Protein AF-A0A7G6X181-F1 (afdb_monomer)

pLDDT: mean 84.46, std 14.58, range [43.22, 97.75]

Nearest PDB structures (foldseek):
  4uiq-assembly2_A  TM=3.446E-01  e=2.065E+00  Bordetella pertussis Tohama I
  6m9a-assembly1_C-2  TM=2.602E-01  e=1.629E+00  Bordetella pertussis
  8vy9-assembly1_R  TM=2.750E-01  e=4.011E+00  Homo sapiens
  8rql-assembly1_R  TM=2.820E-01  e=5.861E+00  Homo sapiens
  9iix-assembly1_R  TM=2.688E-01  e=5.861E+00  Homo sapiens

Structure (mmCIF, N/CA/C/O backbone):
data_AF-A0A7G6X181-F1
#
_entry.id   AF-A0A7G6X181-F1
#
loop_
_atom_site.group_PDB
_atom_site.id
_atom_site.type_symbol
_atom_site.label_atom_id
_atom_site.label_alt_id
_atom_site.label_comp_id
_atom_site.label_asym_id
_atom_site.label_entity_id
_atom_site.label_seq_id
_atom_site.pdbx_PDB_ins_code
_atom_site.Cartn_x
_atom_site.Cartn_y
_atom_site.Cartn_z
_atom_site.occupancy
_atom_site.B_iso_or_equiv
_atom_site.auth_seq_id
_atom_site.auth_comp_id
_atom_site.auth_asym_id
_atom_site.auth_atom_id
_atom_site.pdbx_PDB_model_num
ATOM 1 N N . MET A 1 1 ? -16.432 -13.861 50.201 1.00 43.22 1 MET A N 1
ATOM 2 C CA . MET A 1 1 ? -15.346 -13.046 49.614 1.00 43.22 1 MET A CA 1
ATOM 3 C C . MET A 1 1 ? -14.545 -13.931 48.674 1.00 43.22 1 MET A C 1
ATOM 5 O O . MET A 1 1 ? -13.616 -14.599 49.102 1.00 43.22 1 MET A O 1
ATOM 9 N N . THR A 1 2 ? -14.963 -14.018 47.416 1.00 48.41 2 THR A N 1
ATOM 10 C CA . THR A 1 2 ? -14.253 -14.748 46.359 1.00 48.41 2 THR A CA 1
ATOM 11 C C . THR A 1 2 ? -13.534 -13.719 45.500 1.00 48.41 2 THR A C 1
ATOM 13 O O . THR A 1 2 ? -14.166 -12.879 44.867 1.00 48.41 2 THR A O 1
ATOM 16 N N . HIS A 1 3 ? -12.205 -13.734 45.555 1.00 45.19 3 HIS A N 1
ATOM 17 C CA . HIS A 1 3 ? -11.358 -12.937 44.681 1.00 45.19 3 HIS A CA 1
ATOM 18 C C . HIS A 1 3 ? -11.446 -13.510 43.264 1.00 45.19 3 HIS A C 1
ATOM 20 O O . HIS A 1 3 ? -10.798 -14.511 42.959 1.00 45.19 3 HIS A O 1
ATOM 26 N N . ASP A 1 4 ? -12.241 -12.877 42.403 1.00 52.53 4 ASP A N 1
ATOM 27 C CA . ASP A 1 4 ? -12.171 -13.116 40.965 1.00 52.53 4 ASP A CA 1
ATOM 28 C C . ASP A 1 4 ? -10.786 -12.682 40.475 1.00 52.53 4 ASP A C 1
ATOM 30 O O . ASP A 1 4 ? -10.469 -11.496 40.357 1.00 52.53 4 ASP A O 1
ATOM 34 N N . PHE A 1 5 ? -9.933 -13.671 40.218 1.00 50.44 5 PHE A N 1
ATOM 35 C CA . PHE A 1 5 ? -8.663 -13.489 39.534 1.00 50.44 5 PHE A CA 1
ATOM 36 C C . PHE A 1 5 ? -8.949 -13.011 38.104 1.00 50.44 5 PHE A C 1
ATOM 38 O O . PHE A 1 5 ? -9.156 -13.797 37.178 1.00 50.44 5 PHE A O 1
ATOM 45 N N . VAL A 1 6 ? -8.948 -11.691 37.915 1.00 60.09 6 VAL A N 1
ATOM 46 C CA . VAL A 1 6 ? -8.838 -11.057 36.600 1.00 60.09 6 VAL A CA 1
ATOM 47 C C . VAL A 1 6 ? -7.445 -11.386 36.066 1.00 60.09 6 VAL A C 1
ATOM 49 O O . VAL A 1 6 ? -6.474 -10.672 36.308 1.00 60.09 6 VAL A O 1
ATOM 52 N N . GLY A 1 7 ? -7.327 -12.522 35.377 1.00 48.34 7 GLY A N 1
ATOM 53 C CA . GLY A 1 7 ? -6.105 -12.897 34.678 1.00 48.34 7 GLY A CA 1
ATOM 54 C C . GLY A 1 7 ? -5.685 -11.778 33.712 1.00 48.34 7 GLY A C 1
ATOM 55 O O . GLY A 1 7 ? -6.544 -11.196 33.039 1.00 48.34 7 GLY A O 1
ATOM 56 N N . PRO A 1 8 ? -4.388 -11.437 33.632 1.00 49.56 8 PRO A N 1
ATOM 57 C CA . PRO A 1 8 ? -3.936 -10.306 32.838 1.00 49.56 8 PRO A CA 1
ATOM 58 C C . PRO A 1 8 ? -4.249 -10.504 31.341 1.00 49.56 8 PRO A C 1
ATOM 60 O O . PRO A 1 8 ? -4.328 -11.640 30.865 1.00 49.56 8 PRO A O 1
ATOM 63 N N . PRO A 1 9 ? -4.384 -9.413 30.563 1.00 54.44 9 PRO A N 1
ATOM 64 C CA . PRO A 1 9 ? -4.719 -9.411 29.133 1.00 54.44 9 PRO A CA 1
ATOM 65 C C . PRO A 1 9 ? -3.567 -9.924 28.234 1.00 54.44 9 PRO A C 1
ATOM 67 O O . PRO A 1 9 ? -3.195 -9.299 27.240 1.00 54.44 9 PRO A O 1
ATOM 70 N N . SER A 1 10 ? -2.981 -11.076 28.557 1.00 54.59 10 SER A N 1
ATOM 71 C CA . SER A 1 10 ? -1.776 -11.634 27.927 1.00 54.59 10 SER A CA 1
ATOM 72 C C . SER A 1 10 ? -1.969 -12.028 26.458 1.00 54.59 10 SER A C 1
ATOM 74 O O . SER A 1 10 ? -1.028 -11.959 25.666 1.00 54.59 10 SER A O 1
ATOM 76 N N . ARG A 1 11 ? -3.198 -12.359 26.036 1.00 54.41 11 ARG A N 1
ATOM 77 C CA . ARG A 1 11 ? -3.491 -12.719 24.633 1.00 54.41 11 ARG A CA 1
ATOM 78 C C . ARG A 1 11 ? -3.396 -11.532 23.667 1.00 54.41 11 ARG A C 1
ATOM 80 O O . ARG A 1 11 ? -3.071 -11.725 22.498 1.00 54.41 11 ARG A O 1
ATOM 87 N N . LEU A 1 12 ? -3.639 -10.306 24.133 1.00 54.28 12 LEU A N 1
ATOM 88 C CA . LEU A 1 12 ? -3.613 -9.119 23.269 1.00 54.28 12 LEU A CA 1
ATOM 89 C C . LEU A 1 12 ? -2.181 -8.668 22.948 1.00 54.28 12 LEU A C 1
ATOM 91 O O . LEU A 1 12 ? -1.910 -8.264 21.819 1.00 54.28 12 LEU A O 1
ATOM 95 N N . VAL A 1 13 ? -1.250 -8.806 23.898 1.00 53.25 13 VAL A N 1
ATOM 96 C CA . VAL A 1 13 ? 0.158 -8.402 23.725 1.00 53.25 13 VAL A CA 1
ATOM 97 C C . VAL A 1 13 ? 0.895 -9.332 22.757 1.00 53.25 13 VAL A C 1
ATOM 99 O O . VAL A 1 13 ? 1.638 -8.856 21.907 1.00 53.25 13 VAL A O 1
ATOM 102 N N . ALA A 1 14 ? 0.612 -10.639 22.785 1.00 60.22 14 ALA A N 1
ATOM 103 C CA . ALA A 1 14 ? 1.207 -11.606 21.854 1.00 60.22 14 ALA A CA 1
ATOM 104 C C . ALA A 1 14 ? 0.744 -11.437 20.389 1.00 60.22 14 ALA A C 1
ATOM 106 O O . ALA A 1 14 ? 1.349 -11.995 19.472 1.00 60.22 14 ALA A O 1
ATOM 107 N N . THR A 1 15 ? -0.327 -10.671 20.148 1.00 77.44 15 THR A N 1
ATOM 108 C CA . THR A 1 15 ? -0.919 -10.517 18.811 1.00 77.44 15 THR A CA 1
ATOM 109 C C . THR A 1 15 ? -0.222 -9.428 17.987 1.00 77.44 15 THR A C 1
ATOM 111 O O . THR A 1 15 ? -0.146 -9.549 16.766 1.00 77.44 15 THR A O 1
ATOM 114 N N . ILE A 1 16 ? 0.337 -8.393 18.628 1.00 85.00 16 ILE A N 1
ATOM 115 C CA . ILE A 1 16 ? 0.984 -7.272 17.923 1.00 85.00 16 ILE A CA 1
ATOM 116 C C . ILE A 1 16 ? 2.299 -7.697 17.251 1.00 85.00 16 ILE A C 1
ATOM 118 O O . ILE A 1 16 ? 2.430 -7.423 16.061 1.00 85.00 16 ILE A O 1
ATOM 122 N N . PRO A 1 17 ? 3.239 -8.402 17.919 1.00 90.69 17 PRO A N 1
ATOM 123 C CA . PRO A 1 17 ? 4.477 -8.844 17.278 1.00 90.69 17 PRO A CA 1
ATOM 124 C C . PRO A 1 17 ? 4.207 -9.768 16.094 1.00 90.69 17 PRO A C 1
ATOM 126 O O . PRO A 1 17 ? 4.780 -9.581 15.030 1.00 90.69 17 PRO A O 1
ATOM 129 N N . ARG A 1 18 ? 3.261 -10.708 16.238 1.00 89.56 18 ARG A N 1
ATOM 130 C CA . ARG A 1 18 ? 2.863 -11.604 15.142 1.00 89.56 18 ARG A CA 1
ATOM 131 C C . ARG A 1 18 ? 2.294 -10.829 13.957 1.00 89.56 18 ARG A C 1
ATOM 133 O O . ARG A 1 18 ? 2.719 -11.053 12.831 1.00 89.56 18 ARG A O 1
ATOM 140 N N . ALA A 1 19 ? 1.379 -9.893 14.210 1.00 91.25 19 ALA A N 1
ATOM 141 C CA . ALA A 1 19 ? 0.816 -9.044 13.166 1.00 91.25 19 ALA A CA 1
ATOM 142 C C . ALA A 1 19 ? 1.879 -8.169 12.484 1.00 91.25 19 ALA A C 1
ATOM 144 O O . ALA A 1 19 ? 1.868 -8.034 11.264 1.00 91.25 19 ALA A O 1
ATOM 145 N N . ALA A 1 20 ? 2.809 -7.612 13.260 1.00 93.31 20 ALA A N 1
ATOM 146 C CA . ALA A 1 20 ? 3.930 -6.826 12.767 1.00 93.31 20 ALA A CA 1
ATOM 147 C C . ALA A 1 20 ? 4.856 -7.670 11.873 1.00 93.31 20 ALA A C 1
ATOM 149 O O . ALA A 1 20 ? 5.161 -7.251 10.760 1.00 93.31 20 ALA A O 1
ATOM 150 N N . SER A 1 21 ? 5.224 -8.883 12.300 1.00 95.19 21 SER A N 1
ATOM 151 C CA . SER A 1 21 ? 6.020 -9.820 11.499 1.00 95.19 21 SER A CA 1
ATOM 152 C C . SER A 1 21 ? 5.309 -10.221 10.207 1.00 95.19 21 SER A C 1
ATOM 154 O O . SER A 1 21 ? 5.924 -10.196 9.146 1.00 95.19 21 SER A O 1
ATOM 156 N N . SER A 1 22 ? 4.009 -10.534 10.258 1.00 94.06 22 SER A N 1
ATOM 157 C CA . SER A 1 22 ? 3.224 -10.816 9.049 1.00 94.06 22 SER A CA 1
ATOM 158 C C . SER A 1 22 ? 3.177 -9.611 8.111 1.00 94.06 22 SER A C 1
ATOM 160 O O . SER A 1 22 ? 3.367 -9.770 6.910 1.00 94.06 22 SER A O 1
ATOM 162 N N . GLY A 1 23 ? 2.973 -8.405 8.646 1.00 94.06 23 GLY A N 1
ATOM 163 C CA . GLY A 1 23 ? 2.999 -7.170 7.868 1.00 94.06 23 GLY A CA 1
ATOM 164 C C . GLY A 1 23 ? 4.350 -6.933 7.193 1.00 94.06 23 GLY A C 1
ATOM 165 O O . GLY A 1 23 ? 4.392 -6.634 6.004 1.00 94.06 23 GLY A O 1
ATOM 166 N N . LEU A 1 24 ? 5.451 -7.132 7.920 1.00 96.75 24 LEU A N 1
ATOM 167 C CA . LEU A 1 24 ? 6.811 -7.017 7.393 1.00 96.75 24 LEU A CA 1
ATOM 168 C C . LEU A 1 24 ? 7.056 -8.000 6.242 1.00 96.75 24 LEU A C 1
ATOM 170 O O . LEU A 1 24 ? 7.552 -7.595 5.194 1.00 96.75 24 LEU A O 1
ATOM 174 N N . LEU A 1 25 ? 6.660 -9.267 6.406 1.00 97.00 25 LEU A N 1
ATOM 175 C CA . LEU A 1 25 ? 6.785 -10.284 5.357 1.00 97.00 25 LEU A CA 1
ATOM 176 C C . LEU A 1 25 ? 5.949 -9.935 4.123 1.00 97.00 25 LEU A C 1
ATOM 178 O O . LEU A 1 25 ? 6.448 -10.018 3.006 1.00 97.00 25 LEU A O 1
ATOM 182 N N . LEU A 1 26 ? 4.705 -9.489 4.311 1.00 95.75 26 LEU A N 1
ATOM 183 C CA . LEU A 1 26 ? 3.850 -9.052 3.206 1.00 95.75 26 LEU A CA 1
ATOM 184 C C . LEU A 1 26 ? 4.436 -7.835 2.480 1.00 95.75 26 LEU A C 1
ATOM 186 O O . LEU A 1 26 ? 4.393 -7.783 1.253 1.00 95.75 26 LEU A O 1
ATOM 190 N N . GLY A 1 27 ? 5.019 -6.890 3.220 1.00 96.12 27 GLY A N 1
ATOM 191 C CA . GLY A 1 27 ? 5.731 -5.743 2.660 1.00 96.12 27 GLY A CA 1
ATOM 192 C C . GLY A 1 27 ? 6.934 -6.160 1.814 1.00 96.12 27 GLY A C 1
ATOM 193 O O . GLY A 1 27 ? 7.052 -5.719 0.674 1.00 96.12 27 GLY A O 1
ATOM 194 N N . LEU A 1 28 ? 7.769 -7.074 2.325 1.00 97.44 28 LEU A N 1
ATOM 195 C CA . LEU A 1 28 ? 8.888 -7.659 1.576 1.00 97.44 28 LEU A CA 1
ATOM 196 C C . LEU A 1 28 ? 8.409 -8.348 0.294 1.00 97.44 28 LEU A C 1
ATOM 198 O O . LEU A 1 28 ? 8.946 -8.083 -0.781 1.00 97.44 28 LEU A O 1
ATOM 202 N N . CYS A 1 29 ? 7.382 -9.199 0.388 1.00 97.75 29 CYS A N 1
ATOM 203 C CA . CYS A 1 29 ? 6.810 -9.887 -0.768 1.00 97.75 29 CYS A CA 1
ATOM 204 C C . CYS A 1 29 ? 6.287 -8.896 -1.813 1.00 97.75 29 CYS A C 1
ATOM 206 O O . CYS A 1 29 ? 6.539 -9.080 -3.002 1.00 97.75 29 CYS A O 1
ATOM 208 N N . TRP A 1 30 ? 5.602 -7.833 -1.383 1.00 97.38 30 TRP A N 1
ATOM 209 C CA . TRP A 1 30 ? 5.093 -6.801 -2.284 1.00 97.38 30 TRP A CA 1
ATOM 210 C C . TRP A 1 30 ? 6.231 -6.030 -2.964 1.00 97.38 30 TRP A C 1
ATOM 212 O O . TRP A 1 30 ? 6.196 -5.851 -4.178 1.00 97.38 30 TRP A O 1
ATOM 222 N N . GLY A 1 31 ? 7.274 -5.638 -2.226 1.00 96.00 31 GLY A N 1
ATOM 223 C CA . GLY A 1 31 ? 8.444 -4.954 -2.788 1.00 96.00 31 GLY A CA 1
ATOM 224 C C . GLY A 1 31 ? 9.214 -5.800 -3.799 1.00 96.00 31 GLY A C 1
ATOM 225 O O . GLY A 1 31 ? 9.583 -5.309 -4.867 1.00 96.00 31 GLY A O 1
ATOM 226 N N . VAL A 1 32 ? 9.417 -7.087 -3.501 1.00 97.31 32 VAL A N 1
ATOM 227 C CA . VAL A 1 32 ? 10.035 -8.037 -4.438 1.00 97.31 32 VAL A CA 1
ATOM 22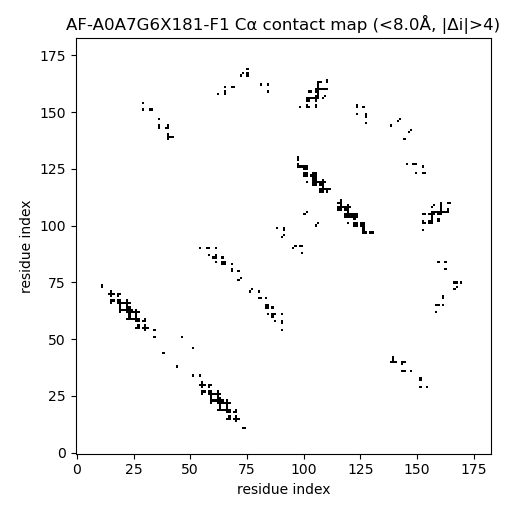8 C C . VAL A 1 32 ? 9.160 -8.212 -5.678 1.00 97.31 32 VAL A C 1
ATOM 230 O O . VAL A 1 32 ? 9.673 -8.129 -6.792 1.00 97.31 32 VAL A O 1
ATOM 233 N N . ALA A 1 33 ? 7.845 -8.383 -5.513 1.00 97.12 33 ALA A N 1
ATOM 234 C CA . ALA A 1 33 ? 6.913 -8.491 -6.633 1.00 97.12 33 ALA A CA 1
ATOM 235 C C . ALA A 1 33 ? 6.922 -7.229 -7.508 1.00 97.12 33 ALA A C 1
ATOM 237 O O . ALA A 1 33 ? 6.995 -7.338 -8.730 1.00 97.12 33 ALA A O 1
ATOM 238 N N . ALA A 1 34 ? 6.936 -6.040 -6.900 1.00 94.69 34 ALA A N 1
ATOM 239 C CA . ALA A 1 34 ? 7.061 -4.774 -7.613 1.00 94.69 34 ALA A CA 1
ATOM 240 C C . ALA A 1 34 ? 8.373 -4.705 -8.404 1.00 94.69 34 ALA A C 1
ATOM 242 O O . ALA A 1 34 ? 8.381 -4.288 -9.562 1.00 94.69 34 ALA A O 1
ATOM 243 N N . ARG A 1 35 ? 9.481 -5.179 -7.821 1.00 94.69 35 ARG A N 1
ATOM 244 C CA . ARG A 1 35 ? 10.775 -5.202 -8.504 1.00 94.69 35 ARG A CA 1
ATOM 245 C C . ARG A 1 35 ? 10.801 -6.161 -9.690 1.00 94.69 35 ARG A C 1
ATOM 247 O O . ARG A 1 35 ? 11.303 -5.799 -10.753 1.00 94.69 35 ARG A O 1
ATOM 254 N N . VAL A 1 36 ? 10.254 -7.360 -9.509 1.00 94.50 36 VAL A N 1
ATOM 255 C CA . VAL A 1 36 ? 10.114 -8.357 -10.576 1.00 94.50 36 VAL A CA 1
ATOM 256 C C . VAL A 1 36 ? 9.229 -7.807 -11.689 1.00 94.50 36 VAL A C 1
ATOM 258 O O . VAL A 1 36 ? 9.613 -7.870 -12.852 1.00 94.50 36 VAL A O 1
ATOM 261 N N . TRP A 1 37 ? 8.101 -7.188 -11.346 1.00 93.94 37 TRP A N 1
ATOM 262 C CA . TRP A 1 37 ? 7.215 -6.548 -12.313 1.00 93.94 37 TRP A CA 1
ATOM 263 C C . TRP A 1 37 ? 7.936 -5.468 -13.128 1.00 93.94 37 TRP A C 1
ATOM 265 O O . TRP A 1 37 ? 7.914 -5.533 -14.353 1.00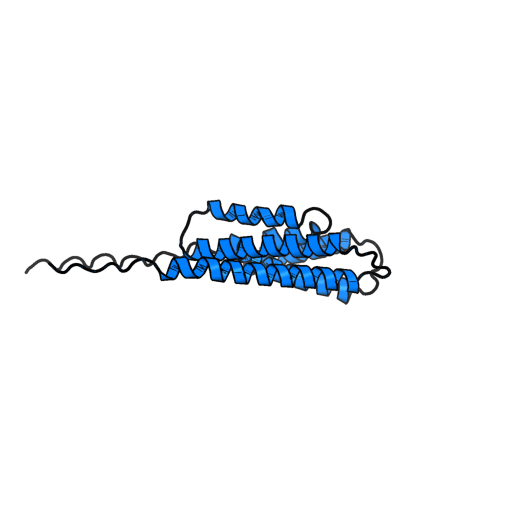 93.94 37 TRP A O 1
ATOM 275 N N . MET A 1 38 ? 8.677 -4.559 -12.484 1.00 92.00 38 MET A N 1
ATOM 276 C CA . MET A 1 38 ? 9.480 -3.545 -13.184 1.00 92.00 38 MET A CA 1
ATOM 277 C C . MET A 1 38 ? 10.507 -4.162 -14.147 1.00 92.00 38 MET A C 1
ATOM 279 O O . MET A 1 38 ? 10.757 -3.613 -15.216 1.00 92.00 38 MET A O 1
ATOM 283 N N . ARG A 1 39 ? 11.103 -5.311 -13.793 1.00 90.56 39 ARG A N 1
ATOM 284 C CA . ARG A 1 39 ? 12.039 -6.042 -14.669 1.00 90.56 39 ARG A CA 1
ATOM 285 C C . ARG A 1 39 ? 11.335 -6.670 -15.865 1.00 90.56 39 ARG A C 1
ATOM 287 O O . ARG A 1 39 ? 11.920 -6.690 -16.939 1.00 90.56 39 ARG A O 1
ATOM 294 N N . LEU A 1 40 ? 10.110 -7.160 -15.687 1.00 90.31 40 LEU A N 1
ATOM 295 C CA . LEU A 1 40 ? 9.325 -7.794 -16.748 1.00 90.31 40 LEU A CA 1
ATOM 296 C C . LEU A 1 40 ? 8.795 -6.804 -17.790 1.00 90.31 40 LEU A C 1
ATOM 298 O O . LEU A 1 40 ? 8.551 -7.210 -18.923 1.00 90.31 40 LEU A O 1
ATOM 302 N N . ILE A 1 41 ? 8.597 -5.540 -17.412 1.00 88.62 41 ILE A N 1
ATOM 303 C CA . ILE A 1 41 ? 8.051 -4.497 -18.297 1.00 88.62 41 ILE A CA 1
ATOM 304 C C . ILE A 1 41 ? 9.127 -3.598 -18.921 1.00 88.62 41 ILE A C 1
ATOM 306 O O . ILE A 1 41 ? 8.794 -2.709 -19.697 1.00 88.62 41 ILE A O 1
ATOM 310 N N . SER A 1 42 ? 10.403 -3.792 -18.576 1.00 85.75 42 SER A N 1
ATOM 311 C CA . SER A 1 42 ? 11.515 -2.962 -19.050 1.00 85.75 42 SER A CA 1
ATOM 312 C C . SER A 1 42 ? 12.313 -3.691 -20.133 1.00 85.75 42 SER A C 1
ATOM 314 O O . SER A 1 42 ? 12.740 -4.827 -19.937 1.00 85.75 42 SER A O 1
ATOM 316 N N . SER A 1 43 ? 12.527 -3.030 -21.272 1.00 81.25 43 SER A N 1
ATOM 317 C CA . SER A 1 43 ? 13.322 -3.538 -22.401 1.00 81.25 43 SER A CA 1
ATOM 318 C C . SER A 1 43 ? 14.831 -3.515 -22.123 1.00 81.25 43 SER A C 1
ATOM 320 O O . SER A 1 43 ? 15.547 -4.424 -22.536 1.00 81.25 43 SER A O 1
ATOM 322 N N . SER A 1 44 ? 15.312 -2.520 -21.375 1.00 79.50 44 SER A N 1
ATOM 323 C CA . SER A 1 44 ? 16.719 -2.350 -20.982 1.00 79.50 44 SER A CA 1
ATOM 324 C C . SER A 1 44 ? 16.818 -1.961 -19.499 1.00 79.50 44 SER A C 1
ATOM 326 O O . SER A 1 44 ? 16.902 -0.777 -19.165 1.00 79.50 44 SER A O 1
ATOM 328 N N . PRO A 1 45 ? 16.765 -2.926 -18.563 1.00 77.19 45 PRO A N 1
ATOM 329 C CA . PRO A 1 45 ? 16.576 -2.590 -17.160 1.00 77.19 45 PRO A CA 1
ATOM 330 C C . PRO A 1 45 ? 17.917 -2.285 -16.487 1.00 77.19 45 PRO A C 1
ATOM 332 O O . PRO A 1 45 ? 18.632 -3.195 -16.052 1.00 77.19 45 PRO A O 1
ATOM 335 N N . GLU A 1 46 ? 18.230 -0.996 -16.362 1.00 82.19 46 GLU A N 1
ATOM 336 C CA . GLU A 1 46 ? 19.373 -0.472 -15.605 1.00 82.19 46 GLU A CA 1
ATOM 337 C C . GLU A 1 46 ? 19.016 -0.319 -14.125 1.00 82.19 46 GLU A C 1
ATOM 339 O O . GLU A 1 46 ? 18.672 0.740 -13.600 1.00 82.19 46 GLU A O 1
ATOM 344 N N . PHE A 1 47 ? 19.027 -1.447 -13.433 1.00 86.44 47 PHE A N 1
ATOM 345 C CA . PHE A 1 47 ? 18.574 -1.546 -12.058 1.00 86.44 47 PHE A CA 1
ATOM 346 C C . PHE A 1 47 ? 19.741 -1.665 -11.090 1.00 86.44 47 PHE A C 1
ATOM 348 O O . PHE A 1 47 ? 20.453 -2.663 -11.082 1.00 86.44 47 PHE A O 1
ATOM 355 N N . SER A 1 48 ? 19.890 -0.676 -10.209 1.00 92.69 48 SER A N 1
ATOM 356 C CA . SER A 1 48 ? 20.879 -0.740 -9.135 1.00 92.69 48 SER A CA 1
ATOM 357 C C . SER A 1 48 ? 20.430 -1.661 -7.991 1.00 92.69 48 SER A C 1
ATOM 359 O O . SER A 1 48 ? 19.238 -1.789 -7.668 1.00 92.69 48 SER A O 1
ATOM 361 N N . TRP A 1 49 ? 21.406 -2.289 -7.332 1.00 93.50 49 TRP A N 1
ATOM 362 C CA . TRP A 1 49 ? 21.185 -3.036 -6.091 1.00 93.50 49 TRP A CA 1
ATOM 363 C C . TRP A 1 49 ? 20.744 -2.122 -4.947 1.00 93.50 49 TRP A C 1
ATOM 365 O O . TRP A 1 49 ? 19.855 -2.495 -4.185 1.00 93.50 49 TRP A O 1
ATOM 375 N N . SER A 1 50 ? 21.285 -0.901 -4.875 1.00 93.62 50 SER A N 1
ATOM 376 C CA . SER A 1 50 ? 20.878 0.106 -3.889 1.00 93.62 50 SER A CA 1
ATOM 377 C C . SER A 1 50 ? 19.408 0.503 -4.049 1.00 93.62 50 SER A C 1
ATOM 379 O O . SER A 1 50 ? 18.668 0.498 -3.068 1.00 93.62 50 SER A O 1
ATOM 381 N N . GLY A 1 51 ? 18.945 0.750 -5.280 1.00 89.50 51 GLY A N 1
ATOM 382 C CA . GLY A 1 51 ? 17.538 1.047 -5.560 1.00 89.50 51 GLY A CA 1
ATOM 383 C C . GLY A 1 51 ? 16.617 -0.134 -5.243 1.00 89.50 51 GLY A C 1
ATOM 384 O O . GLY A 1 51 ? 15.535 0.045 -4.691 1.00 89.50 51 GLY A O 1
ATOM 385 N N . THR A 1 52 ? 17.073 -1.359 -5.515 1.00 94.12 52 THR A N 1
ATOM 386 C CA . THR A 1 52 ? 16.337 -2.579 -5.148 1.00 94.12 52 THR A CA 1
ATOM 387 C C . THR A 1 52 ? 16.198 -2.718 -3.633 1.00 94.12 52 THR A C 1
ATOM 389 O O . THR A 1 52 ? 15.090 -2.915 -3.136 1.00 94.12 52 THR A O 1
ATOM 392 N N . GLY A 1 53 ? 17.304 -2.569 -2.897 1.00 95.06 53 GLY A N 1
ATOM 393 C CA . GLY A 1 53 ? 17.309 -2.603 -1.437 1.00 95.06 53 GLY A CA 1
ATOM 394 C C . GLY A 1 53 ? 16.424 -1.513 -0.834 1.00 95.06 53 GLY A C 1
ATOM 395 O O . GLY A 1 53 ? 15.687 -1.787 0.109 1.00 95.06 53 GLY A O 1
ATOM 396 N N . PHE A 1 54 ? 16.420 -0.315 -1.426 1.00 93.25 54 PHE A N 1
ATOM 397 C CA . PHE A 1 54 ? 15.540 0.774 -1.012 1.00 93.25 54 PHE A CA 1
ATOM 398 C C . PHE A 1 54 ? 14.057 0.421 -1.183 1.00 93.25 54 PHE A C 1
ATOM 400 O O . PHE A 1 54 ? 13.306 0.530 -0.220 1.00 93.25 54 PHE A O 1
ATOM 407 N N . ILE A 1 55 ? 13.629 -0.058 -2.360 1.00 92.75 55 ILE A N 1
ATOM 408 C CA . ILE A 1 55 ? 12.224 -0.437 -2.610 1.00 92.75 55 ILE A CA 1
ATOM 409 C C . ILE A 1 55 ? 11.783 -1.545 -1.649 1.00 92.75 55 ILE A C 1
ATOM 411 O O . ILE A 1 55 ? 10.745 -1.432 -0.994 1.00 92.75 55 ILE A O 1
ATOM 415 N N . VAL A 1 56 ? 12.573 -2.615 -1.539 1.00 96.56 56 VAL A N 1
ATOM 416 C CA . VAL A 1 56 ? 12.247 -3.765 -0.684 1.00 96.56 56 VAL A CA 1
ATOM 417 C C . VAL A 1 56 ? 12.235 -3.359 0.793 1.00 96.56 56 VAL A C 1
ATOM 419 O O . VAL A 1 56 ? 11.315 -3.722 1.522 1.00 96.56 56 VAL A O 1
ATOM 422 N N . GLY A 1 57 ? 13.198 -2.549 1.236 1.00 96.19 57 GLY A N 1
ATOM 423 C CA . GLY A 1 57 ? 13.253 -2.038 2.605 1.00 96.19 57 GLY A CA 1
ATOM 424 C C . GLY A 1 57 ? 12.092 -1.097 2.937 1.00 96.19 57 GLY A C 1
ATOM 425 O O . GLY A 1 57 ? 11.423 -1.273 3.954 1.00 96.19 57 GLY A O 1
ATOM 426 N N . ALA A 1 58 ? 11.798 -0.130 2.065 1.00 95.12 58 ALA A N 1
ATOM 427 C CA . ALA A 1 58 ? 10.715 0.832 2.258 1.00 95.12 58 ALA A CA 1
ATOM 428 C C . ALA A 1 58 ? 9.346 0.136 2.320 1.00 95.12 58 ALA A C 1
ATOM 430 O O . ALA A 1 58 ? 8.541 0.404 3.212 1.00 95.12 58 ALA A O 1
ATOM 431 N N . THR A 1 59 ? 9.099 -0.816 1.422 1.00 96.12 59 THR A N 1
ATOM 432 C CA . THR A 1 59 ? 7.851 -1.595 1.400 1.00 96.12 59 THR A CA 1
ATOM 433 C C . THR A 1 59 ? 7.744 -2.555 2.583 1.00 96.12 59 THR A C 1
ATOM 435 O O . THR A 1 59 ? 6.652 -2.705 3.128 1.00 96.12 59 THR A O 1
ATOM 438 N N . ALA A 1 60 ? 8.853 -3.124 3.069 1.00 97.00 60 ALA A N 1
ATOM 439 C CA . ALA A 1 60 ? 8.884 -3.879 4.324 1.00 97.00 60 ALA A CA 1
ATOM 440 C C . ALA A 1 60 ? 8.491 -3.013 5.529 1.00 97.00 60 ALA A C 1
ATOM 442 O O . ALA A 1 60 ? 7.678 -3.439 6.349 1.00 97.00 60 ALA A O 1
ATOM 443 N N . ILE A 1 61 ? 9.009 -1.783 5.614 1.00 96.38 61 ILE A N 1
ATOM 444 C CA . ILE A 1 61 ? 8.646 -0.814 6.660 1.00 96.38 61 ILE A CA 1
ATOM 445 C C . ILE A 1 61 ? 7.165 -0.420 6.541 1.00 96.38 61 ILE A C 1
ATOM 447 O O . ILE A 1 61 ? 6.450 -0.389 7.543 1.00 96.38 61 ILE A O 1
ATOM 451 N N . GLY A 1 62 ? 6.670 -0.176 5.325 1.00 94.38 62 GLY A N 1
ATOM 452 C CA . GLY A 1 62 ? 5.251 0.091 5.079 1.00 94.38 62 GLY A CA 1
ATOM 453 C C . GLY A 1 62 ? 4.351 -1.084 5.485 1.00 94.38 62 GLY A C 1
ATOM 454 O O . GLY A 1 62 ? 3.325 -0.900 6.146 1.00 94.38 62 GLY A O 1
ATOM 455 N N . GLY A 1 63 ? 4.747 -2.309 5.143 1.00 94.88 63 GLY A N 1
ATOM 456 C CA . GLY A 1 63 ? 4.057 -3.531 5.548 1.00 94.88 63 GLY A CA 1
ATOM 457 C C . GLY A 1 63 ? 4.062 -3.724 7.065 1.00 94.88 63 GLY A C 1
ATOM 458 O O . GLY A 1 63 ? 3.020 -4.008 7.659 1.00 94.88 63 GLY A O 1
ATOM 459 N N . LEU A 1 64 ? 5.202 -3.484 7.720 1.00 95.25 64 LEU A N 1
ATOM 460 C CA . LEU A 1 64 ? 5.330 -3.483 9.177 1.00 95.25 64 LEU A CA 1
ATOM 461 C C . LEU A 1 64 ? 4.356 -2.482 9.815 1.00 95.25 64 LEU A C 1
ATOM 463 O O . LEU A 1 64 ? 3.651 -2.836 10.760 1.00 95.25 64 LEU A O 1
ATOM 467 N N . ALA A 1 65 ? 4.261 -1.262 9.276 1.00 93.38 65 ALA A N 1
ATOM 468 C CA . ALA A 1 65 ? 3.332 -0.241 9.757 1.00 93.38 65 ALA A CA 1
ATOM 469 C C . ALA A 1 65 ? 1.865 -0.702 9.664 1.00 93.38 65 ALA A C 1
ATOM 471 O O . ALA A 1 65 ? 1.103 -0.515 10.617 1.00 93.38 65 ALA A O 1
ATOM 472 N N . PHE A 1 66 ? 1.472 -1.372 8.574 1.00 91.94 66 PHE A N 1
ATOM 473 C CA . PHE A 1 66 ? 0.148 -2.000 8.455 1.00 91.94 66 PHE A CA 1
ATOM 474 C C . PHE A 1 66 ? -0.064 -3.145 9.445 1.00 91.94 66 PHE A C 1
ATOM 476 O O . PHE A 1 66 ? -1.126 -3.220 10.066 1.00 91.94 66 PHE A O 1
ATOM 483 N N . GLY A 1 67 ? 0.939 -3.998 9.654 1.00 91.31 67 GLY A N 1
ATOM 484 C CA . GLY A 1 67 ? 0.884 -5.080 10.637 1.00 91.31 67 GLY A CA 1
ATOM 485 C C . GLY A 1 67 ? 0.705 -4.568 12.069 1.00 91.31 67 GLY A C 1
ATOM 486 O O . GLY A 1 67 ? -0.170 -5.033 12.804 1.00 91.31 67 GLY A O 1
ATOM 487 N N . VAL A 1 68 ? 1.473 -3.546 12.453 1.00 91.12 68 VAL A N 1
ATOM 488 C CA . VAL A 1 68 ? 1.333 -2.867 13.750 1.00 91.12 68 VAL A CA 1
ATOM 489 C C . VAL A 1 68 ? -0.044 -2.222 13.866 1.00 91.12 68 VAL A C 1
ATOM 491 O O . VAL A 1 68 ? -0.721 -2.421 14.876 1.00 91.12 68 VAL A O 1
ATOM 494 N N . LEU A 1 69 ? -0.500 -1.502 12.835 1.00 89.81 69 LEU A N 1
ATOM 495 C CA . LEU A 1 69 ? -1.829 -0.892 12.817 1.00 89.81 69 LEU A CA 1
ATOM 496 C C . LEU A 1 69 ? -2.923 -1.945 13.031 1.00 89.81 69 LEU A C 1
ATOM 498 O O . LEU A 1 69 ? -3.803 -1.744 13.869 1.00 89.81 69 LEU A O 1
ATOM 502 N N . TYR A 1 70 ? -2.850 -3.082 12.338 1.00 87.75 70 TYR A N 1
ATOM 503 C CA . TYR A 1 70 ? -3.776 -4.195 12.526 1.00 87.75 70 TYR A CA 1
ATOM 504 C C . TYR A 1 70 ? -3.770 -4.698 13.979 1.00 87.75 70 TYR A C 1
ATOM 506 O O . TYR A 1 70 ? -4.823 -4.747 14.620 1.00 87.75 70 TYR A O 1
ATOM 514 N N . GLY A 1 71 ? -2.594 -4.995 14.543 1.00 87.31 71 GLY A N 1
ATOM 515 C CA . GLY A 1 71 ? -2.466 -5.485 15.919 1.00 87.31 71 GLY A CA 1
ATOM 516 C C . GLY A 1 71 ? -2.986 -4.494 16.969 1.00 87.31 71 GLY A C 1
ATOM 517 O O . GLY A 1 71 ? -3.780 -4.849 17.843 1.00 87.31 71 GLY A O 1
ATOM 518 N N . VAL A 1 72 ? -2.602 -3.221 16.855 1.00 86.94 72 VAL A N 1
ATOM 519 C CA . VAL A 1 72 ? -3.021 -2.136 17.760 1.00 86.94 72 VAL A CA 1
ATOM 520 C C . VAL A 1 72 ? -4.537 -1.921 17.713 1.00 86.94 72 VAL A C 1
ATOM 522 O O . VAL A 1 72 ? -5.175 -1.644 18.735 1.00 86.94 72 VAL A O 1
ATOM 525 N N . ARG A 1 73 ? -5.142 -2.086 16.534 1.00 82.06 73 ARG A N 1
ATOM 526 C CA . ARG A 1 73 ? -6.592 -1.984 16.359 1.00 82.06 73 ARG A CA 1
ATOM 527 C C . ARG A 1 73 ? -7.350 -3.144 16.984 1.00 82.06 73 ARG A C 1
ATOM 529 O O . ARG A 1 73 ? -8.400 -2.900 17.581 1.00 82.06 73 ARG A O 1
ATOM 536 N N . GLN A 1 74 ? -6.827 -4.365 16.890 1.00 82.19 74 GLN A N 1
ATOM 537 C CA . GLN A 1 74 ? -7.405 -5.516 17.590 1.00 82.19 74 GLN A CA 1
ATOM 538 C C . GLN A 1 74 ? -7.361 -5.328 19.114 1.00 82.19 74 GLN A C 1
ATOM 540 O O . GLN A 1 74 ? -8.268 -5.762 19.819 1.00 82.19 74 GLN A O 1
ATOM 545 N N . ALA A 1 75 ? -6.381 -4.572 19.619 1.00 81.31 75 ALA A N 1
ATOM 546 C CA . ALA A 1 75 ? -6.304 -4.155 21.018 1.00 81.31 75 ALA A CA 1
ATOM 547 C C . ALA A 1 75 ? -7.209 -2.952 21.388 1.00 81.31 75 ALA A C 1
ATOM 549 O O . ALA A 1 75 ? -7.151 -2.465 22.516 1.00 81.31 75 ALA A O 1
ATOM 550 N N . GLY A 1 76 ? -8.037 -2.435 20.467 1.00 77.56 76 GLY A N 1
ATOM 551 C CA . GLY A 1 76 ? -9.039 -1.396 20.751 1.00 77.56 76 GLY A CA 1
ATOM 552 C C . GLY A 1 76 ? -8.494 0.020 20.996 1.00 77.56 76 GLY A C 1
ATOM 553 O O . GLY A 1 76 ? -9.222 0.864 21.531 1.00 77.56 76 GLY A O 1
ATOM 554 N N . ARG A 1 77 ? -7.239 0.288 20.610 1.00 77.56 77 ARG A N 1
ATOM 555 C CA . ARG A 1 77 ? -6.523 1.555 20.853 1.00 77.56 77 ARG A CA 1
ATOM 556 C C . ARG A 1 77 ? -7.029 2.724 19.982 1.00 77.56 77 ARG A C 1
ATOM 558 O O . ARG A 1 77 ? -7.925 2.582 19.149 1.00 77.56 77 ARG A O 1
ATOM 565 N N . SER A 1 78 ? -6.483 3.915 20.247 1.00 75.06 78 SER A N 1
ATOM 566 C CA . SER A 1 78 ? -6.913 5.207 19.685 1.00 75.06 78 SER A CA 1
ATOM 567 C C . SER A 1 78 ? -6.781 5.312 18.154 1.00 75.06 78 SER A C 1
ATOM 569 O O . SER A 1 78 ? -6.008 4.593 17.527 1.00 75.06 78 SER A O 1
ATOM 571 N N . ARG A 1 79 ? -7.517 6.250 17.541 1.00 76.69 79 ARG A N 1
ATOM 572 C CA . ARG A 1 79 ? -7.527 6.492 16.083 1.00 76.69 79 ARG A CA 1
ATOM 573 C C . ARG A 1 79 ? -6.242 7.141 15.558 1.00 76.69 79 ARG A C 1
ATOM 575 O O . ARG A 1 79 ? -5.975 7.014 14.368 1.00 76.69 79 ARG A O 1
ATOM 582 N N . TRP A 1 80 ? -5.448 7.769 16.426 1.00 85.00 80 TRP A N 1
ATOM 583 C CA . TRP A 1 80 ? -4.171 8.409 16.075 1.00 85.00 80 TRP A CA 1
ATOM 584 C C . TRP A 1 80 ? -3.161 7.448 15.441 1.00 85.00 80 TRP A C 1
ATOM 586 O O . TRP A 1 80 ? -2.375 7.850 14.594 1.00 85.00 80 TRP A O 1
ATOM 596 N N . TRP A 1 81 ? -3.253 6.151 15.745 1.00 84.00 81 TRP A N 1
ATOM 597 C CA . TRP A 1 81 ? -2.408 5.124 15.132 1.00 84.00 81 TRP A CA 1
ATOM 598 C C . TRP A 1 81 ? -2.603 4.987 13.619 1.00 84.00 81 TRP A C 1
ATOM 600 O O . TRP A 1 81 ? -1.726 4.460 12.946 1.00 84.00 81 TRP A O 1
ATOM 610 N N . ARG A 1 82 ? -3.701 5.512 13.052 1.00 81.56 82 ARG A N 1
ATOM 611 C CA . ARG A 1 82 ? -3.890 5.580 11.593 1.00 81.56 82 ARG A CA 1
ATOM 612 C C . ARG A 1 82 ? -2.821 6.419 10.898 1.00 81.56 82 ARG A C 1
ATOM 614 O O . ARG A 1 82 ? -2.570 6.177 9.724 1.00 81.56 82 ARG A O 1
ATOM 621 N N . LEU A 1 83 ? -2.171 7.340 11.615 1.00 86.00 83 LEU A N 1
ATOM 622 C CA . LEU A 1 83 ? -1.054 8.117 11.083 1.00 86.00 83 LEU A CA 1
ATOM 623 C C . LEU A 1 83 ? 0.144 7.239 10.696 1.00 86.00 83 LEU A C 1
ATOM 625 O O . LEU A 1 83 ? 0.897 7.635 9.817 1.00 86.00 83 LEU A O 1
ATOM 629 N N . LEU A 1 84 ? 0.280 6.020 11.241 1.00 85.69 84 LEU A N 1
ATOM 630 C CA . LEU A 1 84 ? 1.265 5.046 10.744 1.00 85.69 84 LEU A CA 1
ATOM 631 C C . LEU A 1 84 ? 1.064 4.722 9.260 1.00 85.69 84 LEU A C 1
ATOM 633 O O . LEU A 1 84 ? 2.012 4.382 8.566 1.00 85.69 84 LEU A O 1
ATOM 637 N N . GLY A 1 85 ? -0.159 4.873 8.754 1.00 80.75 85 GLY A N 1
ATOM 638 C CA . GLY A 1 85 ? -0.449 4.779 7.333 1.00 80.75 85 GLY A CA 1
ATOM 639 C C . GLY A 1 85 ? 0.273 5.790 6.463 1.00 80.75 85 GLY A C 1
ATOM 640 O O . GLY A 1 85 ? 0.546 5.496 5.306 1.00 80.75 85 GLY A O 1
ATOM 641 N N . LEU A 1 86 ? 0.606 6.961 7.013 1.00 86.94 86 LEU A N 1
ATOM 642 C CA . LEU A 1 86 ? 1.303 8.016 6.280 1.00 86.94 86 LEU A CA 1
ATOM 643 C C . LEU A 1 86 ? 2.724 7.601 5.896 1.00 86.94 86 LEU A C 1
ATOM 645 O O . LEU A 1 86 ? 3.267 8.150 4.945 1.00 86.94 86 LEU A O 1
ATOM 649 N N . VAL A 1 87 ? 3.294 6.586 6.558 1.00 91.25 87 VAL A N 1
ATOM 650 C CA . VAL A 1 87 ? 4.550 5.955 6.130 1.00 91.25 87 VAL A CA 1
ATOM 651 C C . VAL A 1 87 ? 4.461 5.523 4.667 1.00 91.25 87 VAL A C 1
ATOM 653 O O . VAL A 1 87 ? 5.403 5.740 3.913 1.00 91.25 87 VAL A O 1
ATOM 656 N N . TRP A 1 88 ? 3.310 5.010 4.220 1.00 89.75 88 TRP A N 1
ATOM 657 C CA . TRP A 1 88 ? 3.131 4.626 2.821 1.00 89.75 88 TRP A CA 1
ATOM 658 C C . TRP A 1 88 ? 3.151 5.804 1.847 1.00 89.75 88 TRP A C 1
ATOM 660 O O . TRP A 1 88 ? 3.522 5.605 0.697 1.00 89.75 88 TRP A O 1
ATOM 670 N N . LEU A 1 89 ? 2.829 7.027 2.279 1.00 90.06 89 LEU A N 1
ATOM 671 C CA . LEU A 1 89 ? 2.985 8.204 1.416 1.00 90.06 89 LEU A CA 1
ATOM 672 C C . LEU A 1 89 ? 4.459 8.464 1.100 1.00 90.06 89 LEU A C 1
ATOM 674 O O . LEU A 1 89 ? 4.788 8.835 -0.020 1.00 90.06 89 LEU A O 1
ATOM 678 N N . VAL A 1 90 ? 5.342 8.217 2.071 1.00 90.19 90 VAL A N 1
ATOM 679 C CA . VAL A 1 90 ? 6.792 8.317 1.875 1.00 90.19 90 VAL A CA 1
ATOM 680 C C . VAL A 1 90 ? 7.296 7.164 1.006 1.00 90.19 90 VAL A C 1
ATOM 682 O O . VAL A 1 90 ? 8.085 7.392 0.097 1.00 90.19 90 VAL A O 1
ATOM 685 N N . VAL A 1 91 ? 6.806 5.938 1.230 1.00 89.44 91 VAL A N 1
ATOM 686 C CA . VAL A 1 91 ? 7.178 4.756 0.423 1.00 89.44 91 VAL A CA 1
ATOM 687 C C . VAL A 1 91 ? 6.794 4.927 -1.049 1.00 89.44 91 VAL A C 1
ATOM 689 O O . VAL A 1 91 ? 7.530 4.490 -1.928 1.00 89.44 91 VAL A O 1
ATOM 692 N N . LEU A 1 92 ? 5.651 5.559 -1.325 1.00 91.31 92 LEU A N 1
ATOM 693 C CA . LEU A 1 92 ? 5.163 5.795 -2.684 1.00 91.31 92 LEU A CA 1
ATOM 694 C C . LEU A 1 92 ? 5.679 7.098 -3.308 1.00 91.31 92 LEU A C 1
ATOM 696 O O . LEU A 1 92 ? 5.317 7.398 -4.445 1.00 91.31 92 LEU A O 1
ATOM 700 N N . ALA A 1 93 ? 6.508 7.876 -2.608 1.00 88.69 93 ALA A N 1
ATOM 701 C CA . ALA A 1 93 ? 7.080 9.088 -3.179 1.00 88.69 93 ALA A CA 1
ATOM 702 C C . ALA A 1 93 ? 7.933 8.748 -4.419 1.00 88.69 93 ALA A C 1
ATOM 704 O O . ALA A 1 93 ? 8.742 7.820 -4.401 1.00 88.69 93 ALA A O 1
ATOM 705 N N . GLY A 1 94 ? 7.740 9.489 -5.514 1.00 87.44 94 GLY A N 1
ATOM 706 C CA . GLY A 1 94 ? 8.403 9.231 -6.797 1.00 87.44 94 GLY A CA 1
ATOM 707 C C . GLY A 1 94 ? 7.570 8.327 -7.722 1.00 87.44 94 GLY A C 1
ATOM 708 O O . GLY A 1 94 ? 6.383 8.597 -7.900 1.00 87.44 94 GLY A O 1
ATOM 709 N N . PRO A 1 95 ? 8.138 7.259 -8.324 1.00 85.25 95 PRO A N 1
ATOM 710 C CA . PRO A 1 95 ? 7.419 6.416 -9.288 1.00 85.25 95 PRO A CA 1
ATOM 711 C C . PRO A 1 95 ? 6.207 5.686 -8.703 1.00 85.25 95 PRO A C 1
ATOM 713 O O . PRO A 1 95 ? 5.298 5.319 -9.436 1.00 85.25 95 PRO A O 1
ATOM 716 N N . GLY A 1 96 ? 6.174 5.472 -7.384 1.00 89.06 96 GLY A N 1
ATOM 717 C CA . GLY A 1 96 ? 5.062 4.810 -6.702 1.00 89.06 96 GLY A CA 1
ATOM 718 C C . GLY A 1 96 ? 3.786 5.651 -6.619 1.00 89.06 96 GLY A C 1
ATOM 719 O O . GLY A 1 96 ? 2.743 5.119 -6.246 1.00 89.06 96 GLY A O 1
ATOM 720 N N . ILE A 1 97 ? 3.830 6.937 -6.982 1.00 94.62 97 ILE A N 1
ATOM 721 C CA . ILE A 1 97 ? 2.705 7.863 -6.807 1.00 94.62 97 ILE A CA 1
ATOM 722 C C . ILE A 1 97 ? 1.466 7.451 -7.609 1.00 94.62 97 ILE A C 1
ATOM 724 O O . ILE A 1 97 ? 0.342 7.728 -7.196 1.00 94.62 97 ILE A O 1
ATOM 728 N N . VAL A 1 98 ? 1.647 6.708 -8.702 1.00 94.38 98 VAL A N 1
ATOM 729 C CA . VAL A 1 98 ? 0.543 6.136 -9.488 1.00 94.38 98 VAL A CA 1
ATOM 730 C C . VAL A 1 98 ? -0.311 5.148 -8.681 1.00 94.38 98 VAL A C 1
ATOM 732 O O . VAL A 1 98 ? -1.486 4.969 -8.982 1.00 94.38 98 VAL A O 1
ATOM 735 N N . PHE A 1 99 ? 0.230 4.552 -7.610 1.00 94.88 99 PHE A N 1
ATOM 736 C CA . PHE A 1 99 ? -0.516 3.686 -6.691 1.00 94.88 99 PHE A CA 1
ATOM 737 C C . PHE A 1 99 ? -1.300 4.462 -5.627 1.00 94.88 99 PHE A C 1
ATOM 739 O O . PHE A 1 99 ? -2.060 3.860 -4.865 1.00 94.88 99 PHE A O 1
ATOM 746 N N . LEU A 1 100 ? -1.143 5.786 -5.538 1.00 94.44 100 LEU A N 1
ATOM 747 C CA . LEU A 1 100 ? -1.773 6.592 -4.496 1.00 94.44 100 LEU A CA 1
ATOM 748 C C . LEU A 1 100 ? -3.312 6.481 -4.494 1.00 94.44 100 LEU A C 1
ATOM 750 O O . LEU A 1 100 ? -3.872 6.301 -3.410 1.00 94.44 100 LEU A O 1
ATOM 754 N N . PRO A 1 101 ? -4.023 6.491 -5.643 1.00 95.12 101 PRO A N 1
ATOM 755 C CA . PRO A 1 101 ? -5.470 6.275 -5.655 1.00 95.12 101 PRO A CA 1
ATOM 756 C C . PRO A 1 101 ? -5.865 4.890 -5.116 1.00 95.12 101 PRO A C 1
ATOM 758 O O . PRO A 1 101 ? -6.830 4.775 -4.358 1.00 95.12 101 PRO A O 1
ATOM 761 N N . ALA A 1 102 ? -5.082 3.849 -5.424 1.00 95.69 102 ALA A N 1
ATOM 762 C CA . ALA A 1 102 ? -5.298 2.493 -4.919 1.00 95.69 102 ALA A CA 1
ATOM 763 C C . ALA A 1 102 ? -5.031 2.388 -3.407 1.00 95.69 102 ALA A C 1
ATOM 765 O O . ALA A 1 102 ? -5.804 1.751 -2.692 1.00 95.69 102 ALA A O 1
ATOM 766 N N . LEU A 1 103 ? -3.989 3.056 -2.899 1.00 94.56 103 LEU A N 1
ATOM 767 C CA . LEU A 1 103 ? -3.695 3.130 -1.466 1.00 94.56 103 LEU A CA 1
ATOM 768 C C . LEU A 1 103 ? -4.796 3.872 -0.700 1.00 94.56 103 LEU A C 1
ATOM 770 O O . LEU A 1 103 ? -5.241 3.414 0.352 1.00 94.56 103 LEU A O 1
ATOM 774 N N . LEU A 1 104 ? -5.203 5.043 -1.193 1.00 94.19 104 LEU A N 1
ATOM 775 C CA . LEU A 1 104 ? -6.153 5.895 -0.492 1.00 94.19 104 LEU A CA 1
ATOM 776 C C . LEU A 1 104 ? -7.556 5.312 -0.582 1.00 94.19 104 LEU A C 1
ATOM 778 O O . LEU A 1 104 ? -8.199 5.136 0.441 1.00 94.19 104 LEU A O 1
ATOM 782 N N . LEU A 1 105 ? -8.048 4.979 -1.770 1.00 95.31 105 LEU A N 1
ATOM 783 C CA . LEU A 1 105 ? -9.447 4.597 -1.955 1.00 95.31 105 LEU A CA 1
ATOM 784 C C . LEU A 1 105 ? -9.645 3.082 -2.015 1.00 95.31 105 LEU A C 1
ATOM 786 O O . LEU A 1 105 ? -10.666 2.594 -1.532 1.00 95.31 105 LEU A O 1
ATOM 790 N N . GLY A 1 106 ? -8.678 2.323 -2.536 1.00 92.94 106 GLY A N 1
ATOM 791 C CA . GLY A 1 106 ? -8.824 0.888 -2.807 1.00 92.94 106 GLY A CA 1
ATOM 792 C C . GLY A 1 106 ? -9.227 0.056 -1.586 1.00 92.94 106 GLY A C 1
ATOM 793 O O . GLY A 1 106 ? -10.018 -0.876 -1.713 1.00 92.94 106 GLY A O 1
ATOM 794 N N . GLY A 1 107 ? -8.801 0.427 -0.376 1.00 92.25 107 GLY A N 1
ATOM 795 C CA . GLY A 1 107 ? -9.221 -0.244 0.861 1.00 92.25 107 GLY A CA 1
ATOM 796 C C . GLY A 1 107 ? -10.731 -0.214 1.128 1.00 92.25 107 GLY A C 1
ATOM 797 O O . GLY A 1 107 ? -11.254 -1.077 1.841 1.00 92.25 107 GLY A O 1
ATOM 798 N N . LEU A 1 108 ? -11.461 0.735 0.532 1.00 94.62 108 LEU A N 1
ATOM 799 C CA . LEU A 1 108 ? -12.922 0.797 0.595 1.00 94.62 108 LEU A CA 1
ATOM 800 C C . LEU A 1 108 ? -13.594 -0.364 -0.155 1.00 94.62 108 LEU A C 1
ATOM 802 O O . LEU A 1 108 ? -14.720 -0.728 0.191 1.00 94.62 108 LEU A O 1
ATOM 806 N N . LEU A 1 109 ? -12.890 -1.016 -1.090 1.00 94.81 109 LEU A N 1
ATOM 807 C CA . LEU A 1 109 ? -13.375 -2.183 -1.836 1.00 94.81 109 LEU A CA 1
ATOM 808 C C . LEU A 1 109 ? -13.768 -3.347 -0.912 1.00 94.81 109 LEU A C 1
ATOM 810 O O . LEU A 1 109 ? -14.685 -4.111 -1.209 1.00 94.81 109 LEU A O 1
ATOM 814 N N . TYR A 1 110 ? -13.115 -3.436 0.247 1.00 92.31 110 TYR A N 1
ATOM 815 C CA . TYR A 1 110 ? -13.318 -4.482 1.250 1.00 92.31 110 TYR A CA 1
ATOM 816 C C . TYR A 1 110 ? -14.365 -4.109 2.311 1.00 92.31 110 TYR A C 1
ATOM 818 O O . TYR A 1 110 ? -14.505 -4.772 3.345 1.00 92.31 110 TYR A O 1
ATOM 826 N N . ARG A 1 111 ? -15.113 -3.020 2.100 1.00 91.75 111 ARG A N 1
ATOM 827 C CA . ARG A 1 111 ? -16.201 -2.593 2.985 1.00 91.75 111 ARG A CA 1
ATOM 828 C C . ARG A 1 111 ? -17.530 -3.200 2.527 1.00 91.75 111 ARG A C 1
ATOM 830 O O . ARG A 1 111 ? -17.750 -3.474 1.357 1.00 91.75 111 ARG A O 1
ATOM 837 N N . ARG A 1 112 ? -18.441 -3.412 3.482 1.00 88.81 112 ARG A N 1
ATOM 838 C CA . ARG A 1 112 ? -19.783 -3.974 3.233 1.00 88.81 112 ARG A CA 1
ATOM 839 C C . ARG A 1 112 ? -20.693 -3.102 2.345 1.00 88.81 112 ARG A C 1
ATOM 841 O O . ARG A 1 112 ? -21.346 -3.682 1.485 1.00 88.81 112 ARG A O 1
ATOM 848 N N . PRO A 1 113 ? -20.808 -1.772 2.544 1.00 94.06 113 PRO A N 1
ATOM 849 C CA . PRO A 1 113 ? -21.772 -0.984 1.782 1.00 94.06 113 PRO A CA 1
ATOM 850 C C . PRO A 1 113 ? -21.338 -0.812 0.322 1.00 94.06 113 PRO A C 1
ATOM 852 O O . PRO A 1 113 ? -20.172 -0.530 0.048 1.00 94.06 113 PRO A O 1
ATOM 855 N N . ALA A 1 114 ? -22.294 -0.941 -0.603 1.00 95.06 114 ALA A N 1
ATOM 856 C CA . ALA A 1 114 ? -22.047 -0.915 -2.046 1.00 95.06 114 ALA A CA 1
ATOM 857 C C . ALA A 1 114 ? -21.369 0.380 -2.521 1.00 95.06 114 ALA A C 1
ATOM 859 O O . ALA A 1 114 ? -20.438 0.315 -3.317 1.00 95.06 114 ALA A O 1
ATOM 860 N N . TRP A 1 115 ? -21.754 1.538 -1.972 1.00 95.88 115 TRP A N 1
ATOM 861 C CA . TRP A 1 115 ? -21.127 2.821 -2.310 1.00 95.88 115 TRP A CA 1
ATOM 862 C C . TRP A 1 115 ? -19.629 2.849 -1.971 1.00 95.88 115 TRP A C 1
ATOM 864 O O . TRP A 1 115 ? -18.833 3.372 -2.741 1.00 95.88 115 TRP A O 1
ATOM 874 N N . ALA A 1 116 ? -19.216 2.240 -0.853 1.00 94.69 116 ALA A N 1
ATOM 875 C CA . ALA A 1 116 ? -17.805 2.186 -0.478 1.00 94.69 116 ALA A CA 1
ATOM 876 C C . ALA A 1 116 ? -17.039 1.242 -1.408 1.00 94.69 116 ALA A C 1
ATOM 878 O O . ALA A 1 116 ? -15.930 1.558 -1.827 1.00 94.69 116 ALA A O 1
ATOM 879 N N . ARG A 1 117 ? -17.655 0.117 -1.792 1.00 94.81 117 ARG A N 1
ATOM 880 C CA . ARG A 1 117 ? -17.068 -0.794 -2.781 1.00 94.81 117 ARG A CA 1
ATOM 881 C C . ARG A 1 117 ? -16.876 -0.108 -4.127 1.00 94.81 117 ARG A C 1
ATOM 883 O O . ARG A 1 117 ? -15.820 -0.273 -4.725 1.00 94.81 117 ARG A O 1
ATOM 890 N N . LEU A 1 118 ? -17.857 0.691 -4.552 1.00 96.50 118 LEU A N 1
ATOM 891 C CA . LEU A 1 118 ? -17.775 1.490 -5.770 1.00 96.50 118 LEU A CA 1
ATOM 892 C C . LEU A 1 118 ? -16.627 2.500 -5.692 1.00 96.50 118 LEU A C 1
ATOM 894 O O . LEU A 1 118 ? -15.798 2.519 -6.589 1.00 96.50 118 LEU A O 1
ATOM 898 N N . LEU A 1 119 ? -16.511 3.270 -4.604 1.00 96.69 119 LEU A N 1
ATOM 899 C CA . LEU A 1 119 ? -15.383 4.194 -4.416 1.00 96.69 119 LEU A CA 1
ATOM 900 C C . LEU A 1 119 ? -14.029 3.474 -4.395 1.00 96.69 119 LEU A C 1
ATOM 902 O O . LEU A 1 119 ? -13.058 3.980 -4.948 1.00 96.69 119 LEU A O 1
ATOM 906 N N . GLY A 1 120 ?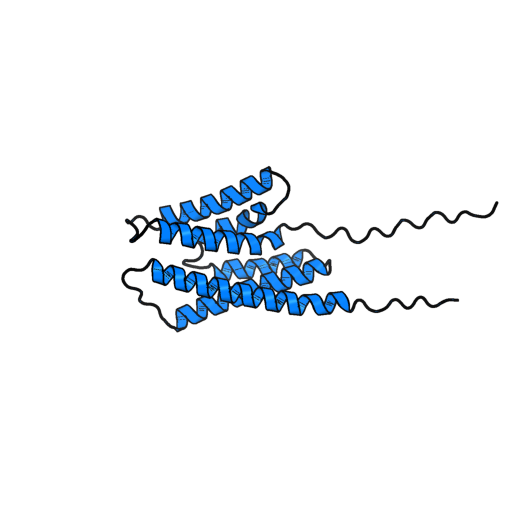 -13.961 2.284 -3.793 1.00 95.69 120 GLY A N 1
ATOM 907 C CA . GLY A 1 120 ? -12.755 1.461 -3.813 1.00 95.69 120 GLY A CA 1
ATOM 908 C C . GLY A 1 120 ? -12.390 0.984 -5.214 1.00 95.69 120 GLY A C 1
ATOM 909 O O . GLY A 1 120 ? -11.236 1.105 -5.613 1.00 95.69 120 GLY A O 1
ATOM 910 N N . ALA A 1 121 ? -13.373 0.509 -5.982 1.00 96.88 121 ALA A N 1
ATOM 911 C CA . ALA A 1 121 ? -13.183 0.123 -7.377 1.00 96.88 121 ALA A CA 1
ATOM 912 C C . ALA A 1 121 ? -12.745 1.319 -8.236 1.00 96.88 121 ALA A C 1
ATOM 914 O O . ALA A 1 121 ? -11.785 1.202 -8.991 1.00 96.88 121 ALA A O 1
ATOM 915 N N . LEU A 1 122 ? -13.378 2.483 -8.057 1.00 97.12 122 LEU A N 1
ATOM 916 C CA . LEU A 1 122 ? -12.983 3.730 -8.716 1.00 97.12 122 LEU A CA 1
ATOM 917 C C . LEU A 1 122 ? -11.548 4.132 -8.363 1.00 97.12 122 LEU A C 1
ATOM 919 O O . LEU A 1 122 ? -10.829 4.602 -9.233 1.00 97.12 122 LEU A O 1
ATOM 923 N N . GLY A 1 123 ? -11.102 3.894 -7.127 1.00 96.62 123 GLY A N 1
ATOM 924 C CA . GLY A 1 123 ? -9.711 4.086 -6.718 1.00 96.62 123 GLY A CA 1
ATOM 925 C C . GLY A 1 123 ? -8.714 3.228 -7.496 1.00 96.62 123 GLY A C 1
ATOM 926 O O . GLY A 1 123 ? -7.680 3.729 -7.926 1.00 96.62 123 GLY A O 1
ATOM 927 N N . ILE A 1 124 ? -9.034 1.948 -7.707 1.00 96.88 124 ILE A N 1
ATOM 928 C CA . ILE A 1 124 ? -8.203 1.041 -8.515 1.00 96.88 124 ILE A CA 1
ATOM 929 C C . ILE A 1 124 ? -8.196 1.482 -9.981 1.00 96.88 124 ILE A C 1
ATOM 931 O O . ILE A 1 124 ? -7.130 1.612 -10.572 1.00 96.88 124 ILE A O 1
ATOM 935 N N . VAL A 1 125 ? -9.368 1.784 -10.548 1.00 96.69 125 VAL A N 1
ATOM 936 C CA . VAL A 1 125 ? -9.488 2.266 -11.935 1.00 96.69 125 VAL A CA 1
ATOM 937 C C . VAL A 1 125 ? -8.733 3.580 -12.131 1.00 96.69 125 VAL A C 1
ATOM 939 O O . VAL A 1 125 ? -8.051 3.748 -13.135 1.00 96.69 125 VAL A O 1
ATOM 942 N N . ALA A 1 126 ? -8.803 4.500 -11.168 1.00 95.38 126 ALA A N 1
ATOM 943 C CA . ALA A 1 126 ? -8.056 5.751 -11.215 1.00 95.38 126 ALA A CA 1
ATOM 944 C C . ALA A 1 126 ? -6.538 5.518 -11.172 1.00 95.38 126 ALA A C 1
ATOM 946 O O . ALA A 1 126 ? -5.805 6.238 -11.847 1.00 95.38 126 ALA A O 1
ATOM 947 N N . ALA A 1 127 ? -6.056 4.520 -10.423 1.00 94.00 127 ALA A N 1
ATOM 948 C CA . ALA A 1 127 ? -4.639 4.154 -10.422 1.00 94.00 127 ALA A CA 1
ATOM 949 C C . ALA A 1 127 ? -4.196 3.617 -11.796 1.00 94.00 127 ALA A C 1
ATOM 951 O O . ALA A 1 127 ? -3.191 4.079 -12.332 1.00 94.00 127 ALA A O 1
ATOM 952 N N . GLU A 1 128 ? -4.974 2.711 -12.400 1.00 93.75 128 GLU A N 1
ATOM 953 C CA . GLU A 1 128 ? -4.720 2.201 -13.760 1.00 93.75 128 GLU A CA 1
ATOM 954 C C . GLU A 1 128 ? -4.712 3.331 -14.791 1.00 93.75 128 GLU A C 1
ATOM 956 O O . GLU A 1 128 ? -3.779 3.463 -15.579 1.00 93.75 128 GLU A O 1
ATOM 961 N N . LEU A 1 129 ? -5.723 4.202 -14.752 1.00 92.81 129 LEU A N 1
ATOM 962 C CA . LEU A 1 129 ? -5.802 5.354 -15.643 1.00 92.81 129 LEU A CA 1
ATOM 963 C C . LEU A 1 129 ? -4.602 6.291 -15.458 1.00 92.81 129 LEU A C 1
ATOM 965 O O . LEU A 1 129 ? -4.050 6.769 -16.443 1.00 92.81 129 LEU A O 1
ATOM 969 N N . SER A 1 130 ? -4.153 6.513 -14.218 1.00 91.44 130 SER A N 1
ATOM 970 C CA . SER A 1 130 ? -2.942 7.299 -13.948 1.00 91.44 130 SER A CA 1
ATOM 971 C C . SER A 1 130 ? -1.715 6.668 -14.608 1.00 91.44 130 SER A C 1
ATOM 973 O O . SER A 1 130 ? -0.911 7.380 -15.204 1.00 91.44 130 SER A O 1
ATOM 975 N N . LEU A 1 131 ? -1.585 5.338 -14.556 1.00 90.38 131 LEU A N 1
ATOM 976 C CA . LEU A 1 131 ? -0.498 4.629 -15.227 1.00 90.38 131 LEU A CA 1
ATOM 977 C C . LEU A 1 131 ? -0.572 4.794 -16.752 1.00 90.38 131 LEU A C 1
ATOM 979 O O . LEU A 1 131 ? 0.456 5.048 -17.377 1.00 90.38 131 LEU A O 1
ATOM 983 N N . VAL A 1 132 ? -1.764 4.676 -17.345 1.00 89.62 132 VAL A N 1
ATOM 984 C CA . VAL A 1 132 ? -1.982 4.880 -18.789 1.00 89.62 132 VAL A CA 1
ATOM 985 C C . VAL A 1 132 ? -1.566 6.290 -19.209 1.00 89.62 132 VAL A C 1
ATOM 987 O O . VAL A 1 132 ? -0.847 6.444 -20.190 1.00 89.62 132 VAL A O 1
ATOM 990 N N . LEU A 1 133 ? -1.978 7.310 -18.452 1.00 89.25 133 LEU A N 1
ATOM 991 C CA . LEU A 1 133 ? -1.677 8.711 -18.757 1.00 89.25 133 LEU A CA 1
ATOM 992 C C . LEU A 1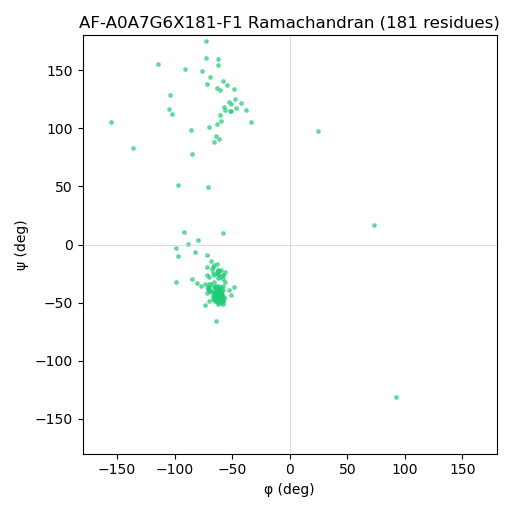 133 ? -0.179 9.034 -18.664 1.00 89.25 133 LEU A C 1
ATOM 994 O O . LEU A 1 133 ? 0.301 9.896 -19.394 1.00 89.25 133 LEU A O 1
ATOM 998 N N . VAL A 1 134 ? 0.554 8.360 -17.773 1.00 87.38 134 VAL A N 1
ATOM 999 C CA . VAL A 1 134 ? 1.999 8.575 -17.593 1.00 87.38 134 VAL A CA 1
ATOM 1000 C C . VAL A 1 134 ? 2.829 7.831 -18.644 1.00 87.38 134 VAL A C 1
ATOM 1002 O O . VAL A 1 134 ? 3.875 8.326 -19.050 1.00 87.38 134 VAL A O 1
ATOM 1005 N N . ASN A 1 135 ? 2.384 6.660 -19.106 1.00 83.62 135 ASN A N 1
ATOM 1006 C CA . ASN A 1 135 ? 3.151 5.805 -20.019 1.00 83.62 135 ASN A CA 1
ATOM 1007 C C . ASN A 1 135 ? 2.745 5.991 -21.487 1.00 83.62 135 ASN A C 1
ATOM 1009 O O . ASN A 1 135 ? 2.464 5.009 -22.156 1.00 83.62 135 ASN A O 1
ATOM 1013 N N . GLY A 1 136 ? 2.701 7.228 -21.988 1.00 65.31 136 GLY A N 1
ATOM 1014 C CA . GLY A 1 136 ? 2.185 7.596 -23.320 1.00 65.31 136 GLY A CA 1
ATOM 1015 C C . GLY A 1 136 ? 2.822 6.945 -24.570 1.00 65.31 136 GLY A C 1
ATOM 1016 O O . GLY A 1 136 ? 2.504 7.379 -25.673 1.00 65.31 136 GLY A O 1
ATOM 1017 N N . GLU A 1 137 ? 3.673 5.924 -24.433 1.00 64.56 137 GLU A N 1
ATOM 1018 C CA . GLU A 1 137 ? 4.259 5.131 -25.524 1.00 64.56 137 GLU A CA 1
ATOM 1019 C C . GLU A 1 137 ? 3.768 3.674 -25.490 1.00 64.56 13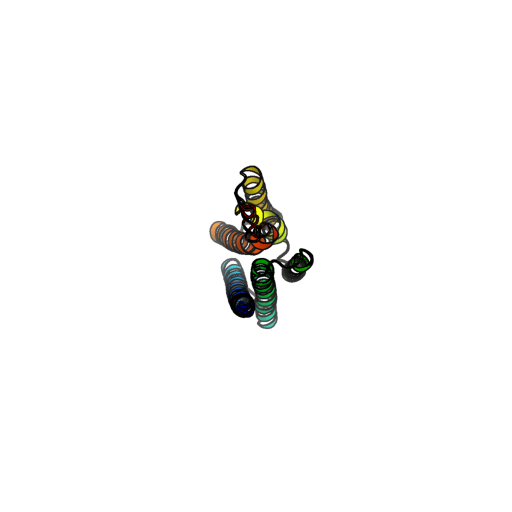7 GLU A C 1
ATOM 1021 O O . GLU A 1 137 ? 3.380 3.164 -24.439 1.00 64.56 137 GLU A O 1
ATOM 1026 N N . ASP A 1 138 ? 3.785 2.986 -26.639 1.00 66.12 138 ASP A N 1
ATOM 1027 C CA . ASP A 1 138 ? 3.332 1.596 -26.746 1.00 66.12 138 ASP A CA 1
ATOM 1028 C C . ASP A 1 138 ? 4.164 0.670 -25.839 1.00 66.12 138 ASP A C 1
ATOM 1030 O O . ASP A 1 138 ? 5.347 0.430 -26.101 1.00 66.12 138 ASP A O 1
ATOM 1034 N N . PRO A 1 139 ? 3.574 0.112 -24.767 1.00 69.62 139 PRO A N 1
ATOM 1035 C CA . PRO A 1 139 ? 4.319 -0.744 -23.865 1.00 69.62 139 PRO A CA 1
ATOM 1036 C C . PRO A 1 139 ? 4.669 -2.056 -24.566 1.00 69.62 139 PRO A C 1
ATOM 1038 O O . PRO A 1 139 ? 3.850 -2.616 -25.296 1.00 69.62 139 PRO A O 1
ATOM 1041 N N . VAL A 1 140 ? 5.857 -2.588 -24.256 1.00 68.81 140 VAL A N 1
ATOM 1042 C CA . VAL A 1 140 ? 6.391 -3.849 -24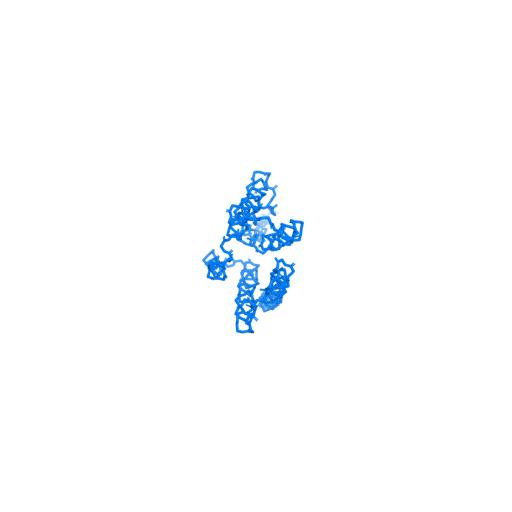.810 1.00 68.81 140 VAL A CA 1
ATOM 1043 C C . VAL A 1 140 ? 5.356 -4.983 -24.747 1.00 68.81 140 VAL A C 1
ATOM 1045 O O . VAL A 1 140 ? 5.260 -5.786 -25.670 1.00 68.81 140 VAL A O 1
ATOM 1048 N N . GLU A 1 141 ? 4.539 -5.029 -23.683 1.00 86.31 141 GLU A N 1
ATOM 1049 C CA . GLU A 1 141 ? 3.393 -5.938 -23.586 1.00 86.31 141 GLU A CA 1
ATOM 1050 C C . GLU A 1 141 ? 2.319 -5.396 -22.616 1.00 86.31 141 GLU A C 1
ATOM 1052 O O . GLU A 1 141 ? 2.470 -5.457 -21.391 1.00 86.31 141 GLU A O 1
ATOM 1057 N N . ARG A 1 142 ? 1.202 -4.877 -23.156 1.00 87.69 142 ARG A N 1
ATOM 1058 C CA . ARG A 1 142 ? 0.118 -4.223 -22.381 1.00 87.69 142 ARG A CA 1
ATOM 1059 C C . ARG A 1 142 ? -0.382 -5.067 -21.203 1.00 87.69 142 ARG A C 1
ATOM 1061 O O . ARG A 1 142 ? -0.557 -4.550 -20.104 1.00 87.69 142 ARG A O 1
ATOM 1068 N N . TRP A 1 143 ? -0.584 -6.371 -21.398 1.00 87.62 143 TRP A N 1
ATOM 1069 C CA . TRP A 1 143 ? -1.136 -7.232 -20.347 1.00 87.62 143 TRP A CA 1
ATOM 1070 C C . TRP A 1 143 ? -0.176 -7.430 -19.164 1.00 87.62 143 TRP A C 1
ATOM 1072 O O . TRP A 1 143 ? -0.639 -7.507 -18.029 1.00 87.62 143 TRP A O 1
ATOM 1082 N N . ARG A 1 144 ? 1.148 -7.467 -19.387 1.00 90.12 144 ARG A N 1
ATOM 1083 C CA . ARG A 1 144 ? 2.142 -7.577 -18.299 1.00 90.12 144 ARG A CA 1
ATOM 1084 C C . ARG A 1 144 ? 2.202 -6.296 -17.486 1.00 90.12 144 ARG A C 1
ATOM 1086 O O . ARG A 1 144 ? 2.286 -6.336 -16.259 1.00 90.12 144 ARG A O 1
ATOM 1093 N N . MET A 1 145 ? 2.131 -5.168 -18.185 1.00 90.44 145 MET A N 1
ATOM 1094 C CA . MET A 1 145 ? 2.139 -3.849 -17.579 1.00 90.44 145 MET A CA 1
ATOM 1095 C C . MET A 1 145 ? 0.912 -3.636 -16.698 1.00 90.44 145 MET A C 1
ATOM 1097 O O . MET A 1 145 ? 1.054 -3.565 -15.477 1.00 90.44 145 MET A O 1
ATOM 1101 N N . TYR A 1 146 ? -0.278 -3.610 -17.299 1.00 92.88 146 TYR A N 1
ATOM 1102 C CA . TYR A 1 146 ? -1.516 -3.324 -16.577 1.00 92.88 146 TYR A CA 1
ATOM 1103 C C . TYR A 1 146 ? -1.920 -4.479 -15.658 1.00 92.88 146 TYR A C 1
ATOM 1105 O O . TYR A 1 146 ? -2.355 -4.253 -14.538 1.00 92.88 146 TYR A O 1
ATOM 1113 N N . GLY A 1 147 ? -1.703 -5.736 -16.058 1.00 94.38 147 GLY A N 1
ATOM 1114 C CA . GLY A 1 147 ? -2.020 -6.889 -15.210 1.00 94.38 147 GLY A CA 1
ATOM 1115 C C . GLY A 1 147 ? -1.167 -6.944 -13.942 1.00 94.38 147 GLY A C 1
ATOM 1116 O O . GLY A 1 147 ? -1.690 -7.167 -12.850 1.00 94.38 147 GLY A O 1
ATOM 1117 N N . GLY A 1 148 ? 0.142 -6.695 -14.055 1.00 94.00 148 GLY A N 1
ATOM 1118 C CA . GLY A 1 148 ? 1.020 -6.628 -12.888 1.00 94.00 148 GLY A CA 1
ATOM 1119 C C . GLY A 1 148 ? 0.712 -5.427 -11.992 1.00 94.00 148 GLY A C 1
ATOM 1120 O O . GLY A 1 148 ? 0.655 -5.575 -10.770 1.00 94.00 148 GLY A O 1
ATOM 1121 N N . PHE A 1 149 ? 0.429 -4.265 -12.586 1.00 95.00 149 PHE A N 1
ATOM 1122 C CA . PHE A 1 149 ? 0.022 -3.076 -11.841 1.00 95.00 149 PHE A CA 1
ATOM 1123 C C . PHE A 1 149 ? -1.299 -3.282 -11.089 1.00 95.00 149 PHE A C 1
ATOM 1125 O O . PHE A 1 149 ? -1.387 -2.940 -9.906 1.00 95.00 149 PHE A O 1
ATOM 1132 N N . LEU A 1 150 ? -2.283 -3.925 -11.719 1.00 96.50 150 LEU A N 1
ATOM 1133 C CA . LEU A 1 150 ? -3.564 -4.269 -11.109 1.00 96.50 150 LEU A CA 1
ATOM 1134 C C . LEU A 1 150 ? -3.374 -5.183 -9.902 1.00 96.50 150 LEU A C 1
ATOM 1136 O O . LEU A 1 150 ? -3.934 -4.931 -8.835 1.00 96.50 150 LEU A O 1
ATOM 1140 N N . LEU A 1 151 ? -2.556 -6.230 -10.042 1.00 96.81 151 LEU A N 1
ATOM 1141 C CA . LEU A 1 151 ? -2.257 -7.158 -8.949 1.00 96.81 151 LEU A CA 1
ATOM 1142 C C . LEU A 1 151 ? -1.591 -6.443 -7.767 1.00 96.81 151 LEU A C 1
ATOM 1144 O O . LEU A 1 151 ? -2.013 -6.623 -6.620 1.00 96.81 151 LEU A O 1
ATOM 1148 N N . LEU A 1 152 ? -0.595 -5.592 -8.034 1.00 96.38 152 LEU A N 1
ATOM 1149 C CA . LEU A 1 152 ? 0.076 -4.797 -7.003 1.00 96.38 152 LEU A CA 1
ATOM 1150 C C . LEU A 1 152 ? -0.886 -3.801 -6.338 1.00 96.38 152 LEU A C 1
ATOM 1152 O O . LEU A 1 152 ? -0.865 -3.668 -5.111 1.00 96.38 152 LEU A O 1
ATOM 1156 N N . SER A 1 153 ? -1.763 -3.165 -7.119 1.00 96.56 153 SER A N 1
ATOM 1157 C CA . SER A 1 153 ? -2.792 -2.233 -6.645 1.00 96.56 153 SER A CA 1
ATOM 1158 C C . SER A 1 153 ? -3.827 -2.923 -5.761 1.00 96.56 153 SER A C 1
ATOM 1160 O O . SER A 1 153 ? -4.170 -2.409 -4.698 1.00 96.56 153 SER A O 1
ATOM 1162 N N . LEU A 1 154 ? -4.296 -4.113 -6.145 1.00 96.75 154 LEU A N 1
ATOM 1163 C CA . LEU A 1 154 ? -5.240 -4.910 -5.357 1.00 96.75 154 LEU A CA 1
ATOM 1164 C C . LEU A 1 154 ? -4.624 -5.392 -4.040 1.00 96.75 154 LEU A C 1
ATOM 1166 O O . LEU A 1 154 ? -5.288 -5.342 -2.999 1.00 96.75 154 LEU A O 1
ATOM 1170 N N . ALA A 1 155 ? -3.359 -5.820 -4.069 1.00 95.56 155 ALA A N 1
ATOM 1171 C CA . ALA A 1 155 ? -2.622 -6.213 -2.872 1.00 95.56 155 ALA A CA 1
ATOM 1172 C C . ALA A 1 155 ? -2.428 -5.024 -1.914 1.00 95.56 155 ALA A C 1
ATOM 1174 O O . ALA A 1 155 ? -2.680 -5.140 -0.712 1.00 95.56 155 ALA A O 1
ATOM 1175 N N . LEU A 1 156 ? -2.062 -3.855 -2.448 1.00 94.25 156 LEU A N 1
ATOM 1176 C CA . LEU A 1 156 ? -1.930 -2.627 -1.666 1.00 94.25 156 LEU A CA 1
ATOM 1177 C C . LEU A 1 156 ? -3.277 -2.183 -1.082 1.00 94.25 156 LEU A C 1
ATOM 1179 O O . LEU A 1 156 ? -3.370 -1.838 0.099 1.00 94.25 156 LEU A O 1
ATOM 1183 N N . ALA A 1 157 ? -4.342 -2.267 -1.880 1.00 94.94 157 ALA A N 1
ATOM 1184 C CA . ALA A 1 157 ? -5.703 -1.983 -1.453 1.00 94.94 157 ALA A CA 1
ATOM 1185 C C . ALA A 1 157 ? -6.142 -2.901 -0.304 1.00 94.94 157 ALA A C 1
ATOM 1187 O O . ALA A 1 157 ? -6.730 -2.418 0.666 1.00 94.94 157 ALA A O 1
ATOM 1188 N N . ALA A 1 158 ? -5.805 -4.194 -0.357 1.00 92.19 158 ALA A N 1
ATOM 1189 C CA . ALA A 1 158 ? -6.081 -5.134 0.728 1.00 92.19 158 ALA A CA 1
ATOM 1190 C C . ALA A 1 158 ? -5.408 -4.705 2.043 1.00 92.19 158 ALA A C 1
ATOM 1192 O O . ALA A 1 158 ? -6.061 -4.707 3.087 1.00 92.19 158 ALA A O 1
ATOM 1193 N N . GLY A 1 159 ? -4.148 -4.258 1.990 1.00 89.00 159 GLY A N 1
ATOM 1194 C CA . GLY A 1 159 ? -3.451 -3.691 3.151 1.00 89.00 159 GLY A CA 1
ATOM 1195 C C . GLY A 1 159 ? -4.088 -2.390 3.655 1.00 89.00 159 GLY A C 1
ATOM 1196 O O . GLY A 1 159 ? -4.345 -2.230 4.849 1.00 89.00 159 GLY A O 1
ATOM 1197 N N . SER A 1 160 ? -4.436 -1.478 2.745 1.00 91.50 160 SER A N 1
ATOM 1198 C CA . SER A 1 160 ? -5.055 -0.188 3.089 1.00 91.50 160 SER A CA 1
ATOM 1199 C C . SER A 1 160 ? -6.460 -0.310 3.699 1.00 91.50 160 SER A C 1
ATOM 1201 O O . SER A 1 160 ? -6.935 0.607 4.375 1.00 91.50 160 SER A O 1
ATOM 1203 N N . ALA A 1 161 ? -7.136 -1.455 3.535 1.00 90.69 161 ALA A N 1
ATOM 1204 C CA . ALA A 1 161 ? -8.444 -1.712 4.138 1.00 90.69 161 ALA A CA 1
ATOM 1205 C C . ALA A 1 161 ? -8.431 -1.550 5.672 1.00 90.69 161 ALA A C 1
ATOM 1207 O O . ALA A 1 161 ? -9.463 -1.233 6.280 1.00 90.69 161 ALA A O 1
ATOM 1208 N N . GLU A 1 162 ? -7.263 -1.691 6.308 1.00 86.94 162 GLU A N 1
ATOM 1209 C CA . GLU A 1 162 ? -7.074 -1.468 7.744 1.00 86.94 162 GLU A CA 1
ATOM 1210 C C . GLU A 1 162 ? -7.362 -0.022 8.190 1.00 86.94 162 GLU A C 1
ATOM 1212 O O . GLU A 1 162 ? -7.791 0.204 9.333 1.00 86.94 162 GLU A O 1
ATOM 1217 N N . PHE A 1 163 ? -7.245 0.967 7.295 1.00 85.19 163 PHE A N 1
ATOM 1218 C CA . PHE A 1 163 ? -7.668 2.346 7.570 1.00 85.19 163 PHE A CA 1
ATOM 1219 C C . PHE A 1 163 ? -9.171 2.439 7.830 1.00 85.19 163 PHE A C 1
ATOM 1221 O O . PHE A 1 163 ? -9.622 3.119 8.762 1.00 85.19 163 PHE A O 1
ATOM 1228 N N . TYR A 1 164 ? -9.942 1.681 7.054 1.00 85.00 164 TYR A N 1
ATOM 1229 C CA . TYR A 1 164 ? -11.393 1.799 6.956 1.00 85.00 164 TYR A CA 1
ATOM 1230 C C . TYR A 1 164 ? -12.163 0.822 7.830 1.00 85.00 164 TYR A C 1
ATOM 1232 O O . TYR A 1 164 ? -13.382 0.963 7.987 1.00 85.00 164 TYR A O 1
ATOM 1240 N N . ARG A 1 165 ? -11.488 -0.163 8.434 1.00 80.81 165 ARG A N 1
ATOM 1241 C CA . ARG A 1 165 ? -12.164 -1.067 9.364 1.00 80.81 165 ARG A CA 1
ATOM 1242 C C . ARG A 1 165 ? -12.807 -0.271 10.512 1.00 80.81 165 ARG A C 1
ATOM 1244 O O . ARG A 1 165 ? -12.234 0.717 10.986 1.00 80.81 165 ARG A O 1
ATOM 1251 N N . PRO A 1 166 ? -14.009 -0.649 10.970 1.00 75.75 166 PRO A N 1
ATOM 1252 C CA . PRO A 1 166 ? -14.638 -0.057 12.142 1.00 75.75 166 PRO A CA 1
ATOM 1253 C C . PRO A 1 166 ? -13.929 -0.530 13.417 1.00 75.75 166 PRO A C 1
ATOM 1255 O O . PRO A 1 166 ? -13.191 -1.517 13.406 1.00 75.75 166 PRO A O 1
ATOM 1258 N N . LYS A 1 167 ? -14.098 0.203 14.523 1.00 69.88 167 LYS A N 1
ATOM 1259 C CA . LYS A 1 167 ? -13.628 -0.262 15.836 1.00 69.88 167 LYS A CA 1
ATOM 1260 C C . LYS A 1 167 ? -14.410 -1.540 16.180 1.00 69.88 167 LYS A C 1
ATOM 1262 O O . LYS A 1 167 ? -15.631 -1.519 15.999 1.00 69.88 167 LYS A O 1
ATOM 1267 N N . PRO A 1 168 ? -13.768 -2.620 16.662 1.00 65.94 168 PRO A N 1
ATOM 1268 C CA . PRO A 1 168 ? -14.505 -3.741 17.230 1.00 65.94 168 PRO A CA 1
ATOM 1269 C C . PRO A 1 168 ? -15.441 -3.176 18.301 1.00 65.94 168 PRO A C 1
ATOM 1271 O O . PRO A 1 168 ? -14.975 -2.463 19.195 1.00 65.94 168 PRO A O 1
ATOM 1274 N N . LYS A 1 169 ? -16.758 -3.401 18.184 1.00 62.44 169 LYS A N 1
ATOM 1275 C CA . LYS A 1 169 ? -17.676 -3.097 19.289 1.00 62.44 169 LYS A CA 1
ATOM 1276 C C . LYS A 1 169 ? -17.177 -3.952 20.447 1.00 62.44 169 LYS A C 1
ATOM 1278 O O . LYS A 1 169 ? -17.289 -5.173 20.386 1.00 62.44 169 LYS A O 1
ATOM 1283 N N . GLY A 1 170 ? -16.535 -3.313 21.427 1.00 57.75 170 GLY A N 1
ATOM 1284 C CA . GLY A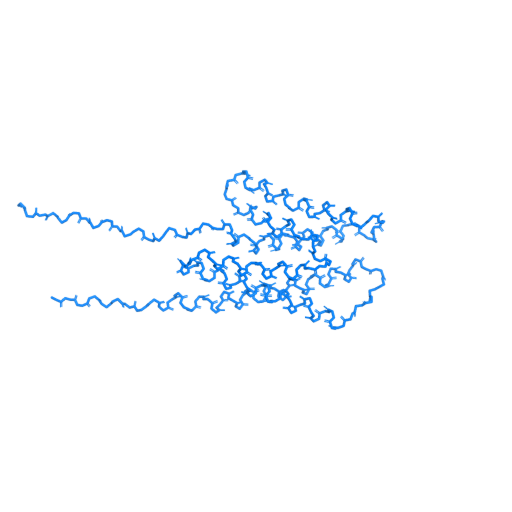 1 170 ? -16.108 -3.987 22.645 1.00 57.75 170 GLY A CA 1
ATOM 1285 C C . GLY A 1 170 ? -17.299 -4.772 23.164 1.00 57.75 170 GLY A C 1
ATOM 1286 O O . GLY A 1 170 ? -18.413 -4.245 23.115 1.00 57.75 170 GLY A O 1
ATOM 1287 N N . ARG A 1 171 ? -17.053 -6.033 23.542 1.00 56.16 171 ARG A N 1
ATOM 1288 C CA . ARG A 1 171 ? -18.005 -6.933 24.201 1.00 56.16 171 ARG A CA 1
ATOM 1289 C C . ARG A 1 171 ? -18.879 -6.054 25.090 1.00 56.16 171 ARG A C 1
ATOM 1291 O O . ARG A 1 171 ? -18.371 -5.481 26.051 1.00 56.16 171 ARG A O 1
ATOM 1298 N N . GLN A 1 172 ? -20.121 -5.808 24.673 1.00 51.69 172 GLN A N 1
ATOM 1299 C CA . GLN A 1 172 ? -21.045 -5.068 25.514 1.00 51.69 172 GLN A CA 1
ATOM 1300 C C . GLN A 1 172 ? -21.077 -5.879 26.798 1.00 51.69 172 GLN A C 1
ATOM 1302 O O . GLN A 1 172 ? -21.385 -7.070 26.736 1.00 51.69 172 GLN A O 1
ATOM 1307 N N . ASN A 1 173 ? -20.655 -5.277 27.914 1.00 49.81 173 ASN A N 1
ATOM 1308 C CA . ASN A 1 173 ? -20.955 -5.841 29.218 1.00 49.81 173 ASN A CA 1
ATOM 1309 C C . ASN A 1 173 ? -22.445 -6.176 29.147 1.00 49.81 173 ASN A C 1
ATOM 1311 O O . ASN A 1 173 ? -23.220 -5.249 28.869 1.00 49.81 173 ASN A O 1
ATOM 1315 N N . PRO A 1 174 ? -22.849 -7.457 29.269 1.00 54.25 174 PRO A N 1
ATOM 1316 C CA . PRO A 1 174 ? -24.254 -7.751 29.453 1.00 54.25 174 PRO A CA 1
ATOM 1317 C C . PRO A 1 174 ? -24.643 -6.872 30.628 1.00 54.25 174 PRO A C 1
ATOM 1319 O O . PRO A 1 174 ? -24.020 -6.956 31.689 1.00 54.25 174 PRO A O 1
ATOM 1322 N N . LYS A 1 175 ? -25.533 -5.904 30.372 1.00 57.12 175 LYS A N 1
ATOM 1323 C CA . LYS A 1 175 ? -26.093 -5.063 31.422 1.00 57.12 175 LYS A CA 1
ATOM 1324 C C . LYS A 1 175 ? -26.399 -6.016 32.560 1.00 57.12 175 LYS A C 1
ATOM 1326 O O . LYS A 1 175 ? -27.075 -7.016 32.313 1.00 57.12 175 LYS A O 1
ATOM 1331 N N . ALA A 1 176 ? -25.800 -5.744 33.719 1.00 55.44 176 ALA A N 1
ATOM 1332 C CA . ALA A 1 176 ? -26.082 -6.452 34.948 1.00 55.44 176 ALA A CA 1
ATOM 1333 C C . ALA A 1 176 ? -27.585 -6.717 34.958 1.00 55.44 176 ALA A C 1
ATOM 1335 O O . ALA A 1 176 ? -28.371 -5.768 34.858 1.00 55.44 176 ALA A O 1
ATOM 1336 N N . LEU A 1 177 ? -27.958 -8.000 34.921 1.00 61.41 177 LEU A N 1
ATOM 1337 C CA . LEU A 1 177 ? -29.336 -8.391 35.154 1.00 61.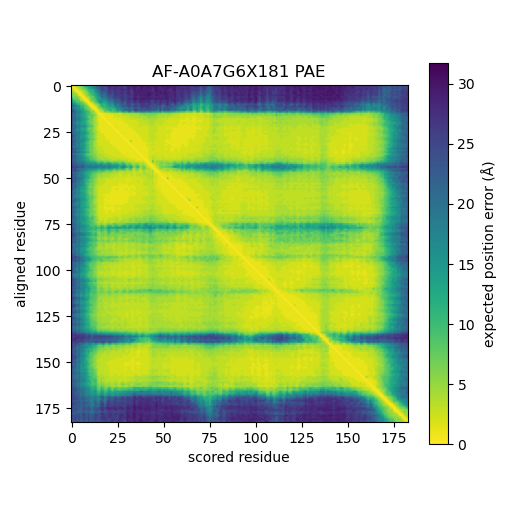41 177 LEU A CA 1
ATOM 1338 C C . LEU A 1 177 ? -29.748 -7.637 36.420 1.00 61.41 177 LEU A C 1
ATOM 1340 O O . LEU A 1 177 ? -28.984 -7.696 37.392 1.00 61.41 177 LEU A O 1
ATOM 1344 N N . PRO A 1 178 ? -30.846 -6.858 36.401 1.00 62.78 178 PRO A N 1
ATOM 1345 C CA . PRO A 1 178 ? -31.322 -6.231 37.618 1.00 62.78 178 PRO A CA 1
ATOM 1346 C C . PRO A 1 178 ? -31.416 -7.346 38.649 1.00 62.78 178 PRO A C 1
ATOM 1348 O O . PRO A 1 178 ? -32.053 -8.370 38.391 1.00 62.78 178 PRO A O 1
ATOM 1351 N N . SER A 1 179 ? -30.678 -7.195 39.751 1.00 61.38 179 SER A N 1
ATOM 1352 C CA . SER A 1 179 ? -30.783 -8.107 40.875 1.00 61.38 179 SER A CA 1
ATOM 1353 C C . SER A 1 179 ? -32.265 -8.185 41.187 1.00 61.38 179 SER A C 1
ATOM 1355 O O . SER A 1 179 ? -32.867 -7.161 41.522 1.00 61.38 179 SER A O 1
ATOM 1357 N N . LEU A 1 180 ? -32.856 -9.362 40.995 1.00 61.12 180 LEU A N 1
ATOM 1358 C CA . LEU A 1 180 ? -34.173 -9.661 41.519 1.00 61.12 180 LEU A CA 1
ATOM 1359 C C . LEU A 1 180 ? -34.027 -9.553 43.033 1.00 61.12 180 LEU A C 1
ATO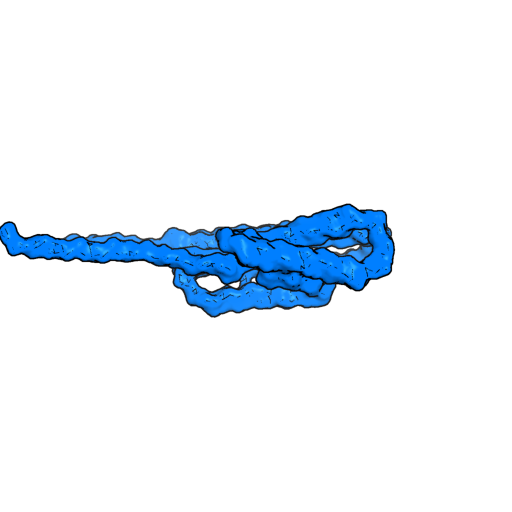M 1361 O O . LEU A 1 180 ? -33.574 -10.473 43.709 1.00 61.12 180 LEU A O 1
ATOM 1365 N N . ALA A 1 181 ? -34.285 -8.344 43.518 1.00 58.97 181 ALA A N 1
ATOM 1366 C CA . ALA A 1 181 ? -34.537 -8.062 44.901 1.00 58.97 181 ALA A CA 1
ATOM 1367 C C . ALA A 1 181 ? -35.707 -8.958 45.300 1.00 58.97 181 ALA A C 1
ATOM 1369 O O . ALA A 1 181 ? -36.785 -8.865 44.718 1.00 58.97 181 ALA A O 1
ATOM 1370 N N . SER A 1 182 ? -35.418 -9.871 46.223 1.00 60.72 182 SER A N 1
ATOM 1371 C CA . SER A 1 182 ? -36.250 -10.144 47.393 1.00 60.72 182 SER A CA 1
ATOM 1372 C C . SER A 1 182 ? -37.732 -9.780 47.237 1.00 60.72 182 SER A C 1
ATOM 1374 O O . SER A 1 182 ? -38.116 -8.631 47.473 1.00 60.72 182 SER A O 1
ATOM 1376 N N . ALA A 1 183 ? -38.533 -10.788 46.911 1.00 54.66 183 ALA A N 1
ATOM 1377 C CA . ALA A 1 183 ? -39.915 -10.926 47.349 1.00 54.66 183 ALA A CA 1
ATOM 1378 C C . ALA A 1 183 ? -40.093 -12.369 47.831 1.00 54.66 183 ALA A C 1
ATOM 1380 O O . ALA A 1 183 ? -39.599 -13.272 47.115 1.00 54.66 183 ALA A O 1
#

Organism: NCBI:txid1544730

Solvent-accessible surface area (backbone atoms only — not comparable to full-atom values): 10010 Å² total; per-residue (Å²): 140,82,84,79,79,78,72,75,76,61,75,58,63,63,41,28,62,54,30,21,52,51,16,25,52,51,10,34,52,50,24,48,50,52,52,51,46,55,54,74,65,40,95,76,73,88,73,54,68,67,59,50,51,48,47,28,49,40,30,18,52,35,18,24,36,49,11,38,44,51,25,44,49,76,64,69,56,74,74,72,57,58,57,49,58,55,50,43,58,64,58,23,58,70,88,43,46,44,45,44,40,7,44,70,31,16,12,31,44,80,42,88,56,66,70,40,25,49,48,6,50,51,13,42,52,50,17,52,50,45,47,54,70,70,51,82,60,88,62,92,49,60,65,62,48,53,50,46,50,49,53,53,34,52,55,42,7,62,58,33,24,67,75,70,56,75,79,76,78,66,81,71,71,75,71,74,70,77,76,81,71,88,130

Sequence (183 aa):
MTHDFVGPPSRLVATIPRAASSGLLLGLCWGVAARVWMRLISSSPEFSWSGTGFIVGATAIGGLAFGVLYGVRQAGRSRWWRLLGLVWLVVLAGPGIVFLPALLLGGLLYRRPAWARLLGALGIVAAELSLVLVNGEDPVERWRMYGGFLLLSLALAAGSAEFYRPKPKGRQNPKALPSLASA

Radius of gyration: 21.65 Å; Cα contacts (8 Å, |Δi|>4): 214; chains: 1; bounding box: 61×24×76 Å

Mean predicted aligned error: 8.86 Å

Secondary structure (DSSP, 8-state):
---------HHHHTHHHHHHHHHHHHHHHHHHHHHHHHHHS-SS----HHHHHHHHHHHHHHHHHHHHHHHHHHTT--GGGGGGGGHHHHHTSSGGGGGHHHHHTGGGGGSSSHHHHHHHHHHHHHHHHHHHHH--S--S-HHHHHHHHHHHHHHHHHHHHHHHPPPP---------------

Foldseek 3Di:
DDPPPPDDPVVLVVQLVVLLVQLLVLLLVLLVLVVVLVVVQDPDDPDDPVVSCLSNVLSSQLSSLLSNLVSVLVVLDDLVSCCSNCSVVVSCPDVNVLLVLLLPQLLLCPDDDPVSVVSNVVSLVSSLVSVCVVCVDDTPDPCSNSVSSSVSSNSSSVSSVSNVDDRPPPPPPPPPDPPPPDD